Protein AF-A0A382IT35-F1 (afdb_monomer_lite)

pLDDT: mean 92.17, std 10.36, range [36.47, 98.88]

Structure (mmCIF, N/CA/C/O backbone):
data_AF-A0A382IT35-F1
#
_entry.id   AF-A0A382IT35-F1
#
loop_
_atom_site.group_PDB
_atom_site.id
_atom_site.type_symbol
_atom_site.label_atom_id
_atom_site.label_alt_id
_atom_site.label_comp_id
_atom_site.label_asym_id
_atom_site.label_entity_id
_atom_site.label_seq_id
_atom_site.pdbx_PDB_ins_code
_atom_site.Cartn_x
_atom_site.Cartn_y
_atom_site.Cartn_z
_atom_site.occupancy
_atom_site.B_iso_or_equiv
_atom_site.auth_seq_id
_atom_site.auth_comp_id
_atom_site.auth_asym_id
_atom_site.auth_atom_id
_atom_site.pdbx_PDB_model_num
ATOM 1 N N . MET A 1 1 ? -25.901 -26.994 7.641 1.00 36.47 1 MET A N 1
ATOM 2 C CA . MET A 1 1 ? -24.469 -26.693 7.445 1.00 36.47 1 MET A CA 1
ATOM 3 C C . MET A 1 1 ? -24.210 -26.772 5.952 1.00 36.47 1 MET A C 1
ATOM 5 O O . MET A 1 1 ? -24.020 -27.867 5.440 1.00 36.47 1 MET A O 1
ATOM 9 N N . SER A 1 2 ? -24.353 -25.660 5.227 1.00 40.66 2 SER A N 1
ATOM 10 C CA . SER A 1 2 ? -23.926 -25.608 3.829 1.00 40.66 2 SER A CA 1
ATOM 11 C C . SER A 1 2 ? -22.406 -25.734 3.823 1.00 40.66 2 SER A C 1
ATOM 13 O O . SER A 1 2 ? -21.697 -24.933 4.425 1.00 40.66 2 SER A O 1
ATOM 15 N N . SER A 1 3 ? -21.906 -26.803 3.215 1.00 45.00 3 SER A N 1
ATOM 16 C CA . SER A 1 3 ? -20.484 -27.021 2.987 1.00 45.00 3 SER A CA 1
ATOM 17 C C . SER A 1 3 ? -20.000 -26.010 1.948 1.00 45.00 3 SER A C 1
ATOM 19 O O . SER A 1 3 ? -19.972 -26.304 0.751 1.00 45.00 3 SER A O 1
ATOM 21 N N . LEU A 1 4 ? -19.688 -24.791 2.380 1.00 56.31 4 LEU A N 1
ATOM 22 C CA . LEU A 1 4 ? -19.014 -23.807 1.541 1.00 56.31 4 LEU A CA 1
ATOM 23 C C . LEU A 1 4 ? -17.586 -24.300 1.308 1.00 56.31 4 LEU A C 1
ATOM 25 O O . LEU A 1 4 ? -16.680 -24.059 2.095 1.00 56.31 4 LEU A O 1
ATOM 29 N N . THR A 1 5 ? -17.395 -25.064 0.238 1.00 57.69 5 THR A N 1
ATOM 30 C CA . THR A 1 5 ? -16.063 -25.410 -0.251 1.00 57.69 5 THR A CA 1
ATOM 31 C C . THR A 1 5 ? -15.434 -24.164 -0.872 1.00 57.69 5 THR A C 1
ATOM 33 O O . THR A 1 5 ? -16.081 -23.554 -1.737 1.00 57.69 5 THR A O 1
ATOM 36 N N . PRO A 1 6 ? -14.195 -23.798 -0.498 1.00 64.81 6 PRO A N 1
ATOM 37 C CA . PRO A 1 6 ? -13.483 -22.704 -1.139 1.00 64.81 6 PRO A CA 1
ATOM 38 C C . PRO A 1 6 ? -13.437 -22.927 -2.643 1.00 64.81 6 PRO A C 1
ATOM 40 O O . PRO A 1 6 ? -13.077 -24.007 -3.117 1.00 64.81 6 PRO A O 1
ATOM 43 N N . ARG A 1 7 ? -13.851 -21.917 -3.404 1.00 72.75 7 ARG A N 1
ATOM 44 C CA . ARG A 1 7 ? -13.836 -21.998 -4.861 1.00 72.75 7 ARG A CA 1
ATOM 45 C C . ARG A 1 7 ? -12.476 -21.529 -5.379 1.00 72.75 7 ARG A C 1
ATOM 47 O O . ARG A 1 7 ? -11.938 -20.555 -4.858 1.00 72.75 7 ARG A O 1
ATOM 54 N N . PRO A 1 8 ? -11.939 -22.140 -6.447 1.00 79.56 8 PRO A N 1
ATOM 55 C CA . PRO A 1 8 ? -10.651 -21.736 -7.014 1.00 79.56 8 PRO A CA 1
ATOM 56 C C . PRO A 1 8 ? -10.619 -20.267 -7.475 1.00 79.56 8 PRO A C 1
ATOM 58 O O . PRO A 1 8 ? -9.541 -19.699 -7.604 1.00 79.56 8 PRO A O 1
ATOM 61 N N . TYR A 1 9 ? -11.778 -19.625 -7.664 1.00 83.94 9 TYR A N 1
ATOM 62 C CA . TYR A 1 9 ? -11.883 -18.214 -8.040 1.00 83.94 9 TYR A CA 1
ATOM 63 C C . TYR A 1 9 ? -11.276 -17.239 -7.014 1.00 83.94 9 TYR A C 1
ATOM 65 O O . TYR A 1 9 ? -10.877 -16.155 -7.414 1.00 83.94 9 TYR A O 1
ATOM 73 N N . TYR A 1 10 ? -11.116 -17.609 -5.736 1.00 85.88 10 TYR A N 1
ATOM 74 C CA . TYR A 1 10 ? -10.414 -16.762 -4.750 1.00 85.88 10 TYR A CA 1
ATOM 75 C C . TYR A 1 10 ? -8.920 -16.581 -5.053 1.00 85.88 10 TYR A C 1
ATOM 77 O O . TYR A 1 10 ? -8.304 -15.614 -4.622 1.00 85.88 10 TYR A O 1
ATOM 85 N N . LEU A 1 11 ? -8.325 -17.475 -5.849 1.00 90.31 11 LEU A N 1
ATOM 86 C CA . LEU A 1 11 ? -6.945 -17.308 -6.311 1.00 90.31 11 LEU A CA 1
ATOM 87 C C . LEU A 1 11 ? -6.807 -16.178 -7.344 1.00 90.31 11 LEU A C 1
ATOM 89 O O . LEU A 1 11 ? -5.686 -15.768 -7.639 1.00 90.31 11 LEU A O 1
ATOM 93 N N . LEU A 1 12 ? -7.918 -15.642 -7.872 1.00 90.25 12 LEU A N 1
ATOM 94 C CA . LEU A 1 12 ? -7.895 -14.482 -8.767 1.00 90.25 12 LEU A CA 1
ATOM 95 C C . LEU A 1 12 ? -7.340 -13.226 -8.080 1.00 90.25 12 LEU A C 1
ATOM 97 O O . LEU A 1 12 ? -6.782 -12.382 -8.776 1.00 90.25 12 LEU A O 1
ATOM 101 N N . GLY A 1 13 ? -7.395 -13.127 -6.744 1.00 90.19 13 GLY A N 1
ATOM 102 C CA . GLY A 1 13 ? -6.720 -12.058 -5.993 1.00 90.19 13 GLY A CA 1
ATOM 103 C C . GLY A 1 13 ? -5.215 -11.974 -6.270 1.00 90.19 13 GLY A C 1
ATOM 104 O O . GLY A 1 13 ? -4.641 -10.887 -6.305 1.00 90.19 13 GLY A O 1
ATOM 105 N N . LEU A 1 14 ? -4.577 -13.098 -6.609 1.00 95.12 14 LEU A N 1
ATOM 106 C CA . LEU A 1 14 ? -3.147 -13.150 -6.924 1.00 95.12 14 LEU A CA 1
ATOM 107 C C . LEU A 1 14 ? -2.817 -12.647 -8.341 1.00 95.12 14 LEU A C 1
ATOM 109 O O . LEU A 1 14 ? -1.643 -12.473 -8.667 1.00 95.12 14 LEU A O 1
ATOM 113 N N . ALA A 1 15 ? -3.814 -12.401 -9.199 1.00 95.62 15 ALA A N 1
ATOM 114 C CA . ALA A 1 15 ? -3.585 -12.026 -10.595 1.00 95.62 15 ALA A CA 1
ATOM 115 C C . ALA A 1 15 ? -2.883 -10.667 -10.736 1.00 95.62 15 ALA A C 1
ATOM 117 O O . ALA A 1 15 ? -1.980 -10.528 -11.558 1.00 95.62 15 ALA A O 1
ATOM 118 N N . ILE A 1 16 ? -3.258 -9.679 -9.919 1.00 95.94 16 ILE A N 1
ATOM 119 C CA . ILE A 1 16 ? -2.673 -8.330 -9.949 1.00 95.94 16 ILE A CA 1
ATOM 120 C C . ILE A 1 16 ? -1.173 -8.340 -9.600 1.00 95.94 16 ILE A C 1
ATOM 122 O O . ILE A 1 16 ? -0.387 -7.886 -10.437 1.00 95.94 16 ILE A O 1
ATOM 126 N N . PRO A 1 17 ? -0.724 -8.887 -8.451 1.00 97.38 17 PRO A N 1
ATOM 127 C CA . PRO A 1 17 ? 0.703 -8.899 -8.130 1.00 97.38 17 PRO A CA 1
ATOM 128 C C . PRO A 1 17 ? 1.515 -9.770 -9.099 1.00 97.38 17 PRO A C 1
ATOM 130 O O . PRO A 1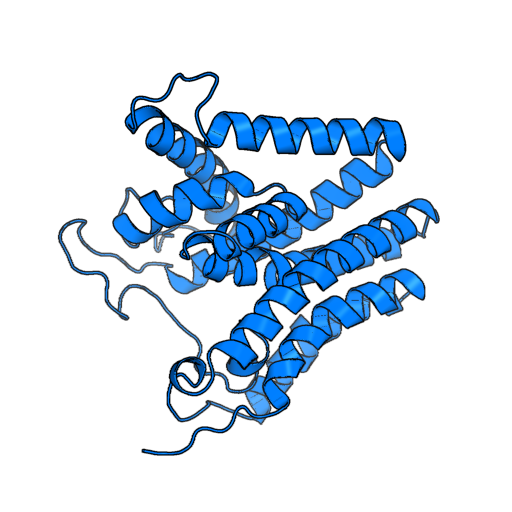 17 ? 2.625 -9.390 -9.470 1.00 97.38 17 PRO A O 1
ATOM 133 N N . LEU A 1 18 ? 0.963 -10.889 -9.590 1.00 98.31 18 LEU A N 1
ATOM 134 C CA . LEU A 1 18 ? 1.614 -11.691 -10.635 1.00 98.31 18 LEU A CA 1
ATOM 135 C C . LEU A 1 18 ? 1.779 -10.904 -11.942 1.00 98.31 18 LEU A C 1
ATOM 137 O O . LEU A 1 18 ? 2.840 -10.961 -12.562 1.00 98.31 18 LEU A O 1
ATOM 141 N N . SER A 1 19 ? 0.763 -10.136 -12.341 1.00 98.06 19 SER A N 1
ATOM 142 C CA . SER A 1 19 ? 0.819 -9.287 -13.532 1.00 98.06 19 SER A CA 1
ATOM 143 C C . SER A 1 19 ? 1.871 -8.188 -13.405 1.00 98.06 19 SER A C 1
ATOM 145 O O . SER A 1 19 ? 2.546 -7.905 -14.390 1.00 98.06 19 SER A O 1
ATOM 147 N N . VAL A 1 20 ? 2.060 -7.598 -12.217 1.00 98.50 20 VAL A N 1
ATOM 148 C CA . VAL A 1 20 ? 3.148 -6.633 -11.971 1.00 98.50 20 VAL A CA 1
ATOM 149 C C . VAL A 1 20 ? 4.510 -7.296 -12.131 1.00 98.50 20 VAL A C 1
ATOM 151 O O . VAL A 1 20 ? 5.357 -6.771 -12.847 1.00 98.50 20 VAL A O 1
ATOM 154 N N . ILE A 1 21 ? 4.719 -8.461 -11.512 1.00 98.75 21 ILE A N 1
ATOM 155 C CA . ILE A 1 21 ? 5.999 -9.183 -11.577 1.00 98.75 21 ILE A CA 1
ATOM 156 C C . ILE A 1 21 ? 6.351 -9.529 -13.029 1.00 98.75 21 ILE A C 1
ATOM 158 O O . ILE A 1 21 ? 7.464 -9.260 -13.481 1.00 98.75 21 ILE A O 1
ATOM 162 N N . ILE A 1 22 ? 5.394 -10.093 -13.771 1.00 98.69 22 ILE A N 1
ATOM 163 C CA . ILE A 1 22 ? 5.572 -10.447 -15.185 1.00 98.69 22 ILE A CA 1
ATOM 164 C C . ILE A 1 22 ? 5.787 -9.184 -16.025 1.00 98.69 22 ILE A C 1
ATOM 166 O O . ILE A 1 22 ? 6.698 -9.146 -16.847 1.00 98.69 22 ILE A O 1
ATOM 170 N N . GLY A 1 23 ? 4.986 -8.141 -15.802 1.00 98.50 23 GLY A N 1
ATOM 171 C CA . GLY A 1 23 ? 5.080 -6.876 -16.524 1.00 98.50 23 GLY A CA 1
ATOM 172 C C . GLY A 1 23 ? 6.439 -6.205 -16.356 1.00 98.50 23 GLY A C 1
ATOM 173 O O . GLY A 1 23 ? 7.059 -5.843 -17.350 1.00 98.50 23 GLY A O 1
ATOM 174 N N . ASN A 1 24 ? 6.940 -6.110 -15.123 1.00 98.62 24 ASN A N 1
ATOM 175 C CA . ASN A 1 24 ? 8.256 -5.542 -14.814 1.00 98.62 24 ASN A CA 1
ATOM 176 C C . ASN A 1 24 ? 9.410 -6.366 -15.401 1.00 98.62 24 ASN A C 1
ATOM 178 O O . ASN A 1 24 ? 10.448 -5.803 -15.736 1.00 98.62 24 ASN A O 1
ATOM 182 N N . TYR A 1 25 ? 9.245 -7.686 -15.535 1.00 98.25 25 TYR A N 1
ATOM 183 C CA . TYR A 1 25 ? 10.241 -8.541 -16.185 1.00 98.25 25 TYR A CA 1
ATOM 184 C C . TYR A 1 25 ? 10.251 -8.382 -17.712 1.00 98.25 25 TYR A C 1
ATOM 186 O O . TYR A 1 25 ? 11.319 -8.378 -18.318 1.00 98.25 25 TYR A O 1
ATOM 194 N N . LEU A 1 26 ? 9.075 -8.264 -18.336 1.00 98.12 26 LEU A N 1
ATOM 195 C CA . LEU A 1 26 ? 8.946 -8.112 -19.788 1.00 98.12 26 LEU A CA 1
ATOM 196 C C . LEU A 1 26 ? 9.264 -6.690 -20.273 1.00 98.12 26 LEU A C 1
ATOM 198 O O . LEU A 1 26 ? 9.757 -6.537 -21.386 1.00 98.12 26 LEU A O 1
ATOM 202 N N . GLY A 1 27 ? 8.994 -5.669 -19.456 1.00 97.12 27 GLY A N 1
ATOM 203 C CA . GLY A 1 27 ? 9.205 -4.264 -19.799 1.00 97.12 27 GLY A CA 1
ATOM 204 C C . GLY A 1 27 ? 8.146 -3.687 -20.745 1.00 97.12 27 GLY A C 1
ATOM 205 O O . GLY A 1 27 ? 7.039 -4.215 -20.873 1.00 97.12 27 GLY A O 1
ATOM 206 N N . ASP A 1 28 ? 8.477 -2.564 -21.384 1.00 95.94 28 ASP A N 1
ATOM 207 C CA . ASP A 1 28 ? 7.620 -1.841 -22.332 1.00 95.94 28 ASP A CA 1
ATOM 208 C C . ASP A 1 28 ? 6.174 -1.653 -21.829 1.00 95.94 28 ASP A C 1
ATOM 210 O O . ASP A 1 28 ? 5.926 -1.323 -20.669 1.00 95.94 28 ASP A O 1
ATOM 214 N N . PHE A 1 29 ? 5.180 -1.869 -22.692 1.00 96.00 29 PHE A N 1
ATOM 215 C CA . PHE A 1 29 ? 3.766 -1.729 -22.353 1.00 96.00 29 PHE A CA 1
ATOM 216 C C . PHE A 1 29 ? 3.272 -2.783 -21.350 1.00 96.00 29 PHE A C 1
ATOM 218 O O . PHE A 1 29 ? 2.224 -2.585 -20.726 1.00 96.00 29 PHE A O 1
ATOM 225 N N . TYR A 1 30 ? 4.003 -3.889 -21.157 1.00 98.00 30 TYR A N 1
ATOM 226 C CA . TYR A 1 30 ? 3.586 -4.959 -20.251 1.00 98.00 30 TYR A CA 1
ATOM 227 C C . TYR A 1 30 ? 3.589 -4.513 -18.788 1.00 98.00 30 TYR A C 1
ATOM 229 O O . TYR A 1 30 ? 2.798 -5.033 -17.999 1.00 98.00 30 TYR A O 1
ATOM 237 N N . VAL A 1 31 ? 4.380 -3.497 -18.426 1.00 98.06 31 VAL A N 1
ATOM 238 C CA . VAL A 1 31 ? 4.390 -2.937 -17.063 1.00 98.06 31 VAL A CA 1
ATOM 239 C C . VAL A 1 31 ? 3.033 -2.354 -16.652 1.00 98.06 31 VAL A C 1
ATOM 241 O O . VAL A 1 31 ? 2.725 -2.299 -15.466 1.00 98.06 31 VAL A O 1
ATOM 244 N N . GLY A 1 32 ? 2.180 -1.974 -17.611 1.00 97.00 32 GLY A N 1
ATOM 245 C CA . GLY A 1 32 ? 0.834 -1.446 -17.361 1.00 97.00 32 GLY A CA 1
ATOM 246 C C . GLY A 1 32 ? -0.272 -2.497 -17.243 1.00 97.00 32 GLY A C 1
ATOM 247 O O . GLY A 1 32 ? -1.425 -2.138 -17.003 1.00 97.00 32 GLY A O 1
ATOM 248 N N . THR A 1 33 ? 0.041 -3.783 -17.422 1.00 96.44 33 THR A N 1
ATOM 249 C CA . THR A 1 33 ? -0.967 -4.858 -17.472 1.00 96.44 33 THR A CA 1
ATOM 250 C C . THR A 1 33 ? -1.762 -4.991 -16.179 1.00 96.44 33 THR A C 1
ATOM 252 O O . THR A 1 33 ? -2.979 -5.138 -16.245 1.00 96.44 33 THR A O 1
ATOM 255 N N . ALA A 1 34 ? -1.127 -4.857 -15.011 1.00 94.69 34 ALA A N 1
ATOM 256 C CA . ALA A 1 34 ? -1.831 -4.957 -13.734 1.00 94.69 34 ALA A CA 1
ATOM 257 C C . ALA A 1 34 ? -2.815 -3.794 -13.528 1.00 94.69 34 ALA A C 1
ATOM 259 O O . ALA A 1 34 ? -3.959 -4.026 -13.141 1.00 94.69 34 ALA A O 1
ATOM 260 N N . THR A 1 35 ? -2.418 -2.562 -13.870 1.00 94.00 35 THR A N 1
ATOM 261 C CA . THR A 1 35 ? -3.323 -1.399 -13.887 1.00 94.00 35 THR A CA 1
ATOM 262 C C . THR A 1 35 ? -4.500 -1.622 -14.828 1.00 94.00 35 THR A C 1
ATOM 264 O O . THR A 1 35 ? -5.642 -1.367 -14.456 1.00 94.00 35 THR A O 1
ATOM 267 N N . PHE A 1 36 ? -4.249 -2.117 -16.043 1.00 95.25 36 PHE A N 1
ATOM 268 C CA . PHE A 1 36 ? -5.311 -2.399 -17.009 1.00 95.25 36 PHE A CA 1
ATOM 269 C C . PHE A 1 36 ? -6.271 -3.481 -16.496 1.00 95.25 36 PHE A C 1
ATOM 271 O O . PHE A 1 36 ? -7.489 -3.315 -16.557 1.00 95.25 36 PHE A O 1
ATOM 278 N N . LEU A 1 37 ? -5.737 -4.563 -15.928 1.00 93.81 37 LEU A N 1
ATOM 279 C CA . LEU A 1 37 ? -6.543 -5.617 -15.322 1.00 93.81 37 LEU A CA 1
ATOM 280 C C . LEU A 1 37 ? -7.404 -5.069 -14.181 1.00 93.81 37 LEU A C 1
ATOM 282 O O . LEU A 1 37 ? -8.612 -5.281 -14.176 1.00 93.81 37 LEU A O 1
ATOM 286 N N . GLY A 1 38 ? -6.813 -4.327 -13.248 1.00 92.00 38 GLY A N 1
ATOM 287 C CA . GLY A 1 38 ? -7.510 -3.852 -12.056 1.00 92.00 38 GLY A CA 1
ATOM 288 C C . GLY A 1 38 ? -8.483 -2.698 -12.288 1.00 92.00 38 GLY A C 1
ATOM 289 O O . GLY A 1 38 ? -9.522 -2.662 -11.640 1.00 92.00 38 GLY A O 1
ATOM 290 N N . LEU A 1 39 ? -8.177 -1.764 -13.195 1.00 92.38 39 LEU A N 1
ATOM 291 C CA . LEU A 1 39 ? -8.997 -0.564 -13.424 1.00 92.38 39 LEU A CA 1
ATOM 292 C C . LEU A 1 39 ? -9.939 -0.669 -14.626 1.00 92.38 39 LEU A C 1
ATOM 294 O O . LEU A 1 39 ? -10.871 0.124 -14.727 1.00 92.38 39 LEU A O 1
ATOM 298 N N . VAL A 1 40 ? -9.714 -1.620 -15.537 1.00 94.25 40 VAL A N 1
ATOM 299 C CA . VAL A 1 40 ? -10.567 -1.809 -16.722 1.00 94.25 40 VAL A CA 1
ATOM 300 C C . VAL A 1 40 ? -11.237 -3.172 -16.686 1.00 94.25 40 VAL A C 1
ATOM 302 O O . VAL A 1 40 ? -12.463 -3.250 -16.696 1.00 94.25 40 VAL A O 1
ATOM 305 N N . VAL A 1 41 ? -10.462 -4.255 -16.615 1.00 94.31 41 VAL A N 1
ATOM 306 C CA . VAL A 1 41 ? -11.025 -5.607 -16.745 1.00 94.31 41 VAL A CA 1
ATOM 307 C C . VAL A 1 41 ? -11.884 -5.977 -15.535 1.00 94.31 41 VAL A C 1
ATOM 309 O O . VAL A 1 41 ? -13.029 -6.382 -15.723 1.00 94.31 41 VAL A O 1
ATOM 312 N N . CYS A 1 42 ? -11.385 -5.803 -14.309 1.00 91.94 42 CYS A N 1
ATOM 313 C CA . CYS A 1 42 ? -12.127 -6.159 -13.097 1.00 91.94 42 CYS A CA 1
ATOM 314 C C . CYS A 1 42 ? -13.450 -5.381 -12.962 1.00 91.94 42 CYS A C 1
ATOM 316 O O . CYS A 1 42 ? -14.478 -6.041 -12.812 1.00 91.94 42 CYS A O 1
ATOM 318 N N . PRO A 1 43 ? -13.498 -4.038 -13.105 1.00 91.62 43 PRO A N 1
ATOM 319 C CA . PRO A 1 43 ? -14.757 -3.300 -13.017 1.00 91.62 43 PRO A CA 1
ATOM 320 C C . PRO A 1 43 ? -15.755 -3.681 -14.114 1.00 91.62 43 PRO A C 1
ATOM 322 O O . PRO A 1 43 ? -16.947 -3.795 -13.843 1.00 91.62 43 PRO A O 1
ATOM 325 N N . LEU A 1 44 ? -15.293 -3.930 -15.348 1.00 94.12 44 LEU A N 1
ATOM 326 C CA . LEU A 1 44 ? -16.173 -4.400 -16.423 1.00 94.12 44 LEU A CA 1
ATOM 327 C C . LEU A 1 44 ? -16.748 -5.784 -16.116 1.00 94.12 44 LEU A C 1
ATOM 329 O O . LEU A 1 44 ? -17.933 -6.019 -16.341 1.00 94.12 44 LEU A O 1
ATOM 333 N N . LEU A 1 45 ? -15.935 -6.698 -15.586 1.00 91.44 45 LEU A N 1
ATOM 334 C CA . LEU A 1 45 ? -16.411 -8.016 -15.175 1.00 91.44 45 LEU A CA 1
ATOM 335 C C . LEU A 1 45 ? -17.374 -7.932 -13.988 1.00 91.44 45 LEU A C 1
ATOM 337 O O . LEU A 1 45 ? -18.363 -8.656 -13.991 1.00 91.44 45 LEU A O 1
ATOM 341 N N . ASP A 1 46 ? -17.148 -7.040 -13.023 1.00 91.00 46 ASP A N 1
ATOM 342 C CA . ASP A 1 46 ? -18.096 -6.795 -11.930 1.00 91.00 46 ASP A CA 1
ATOM 343 C C . ASP A 1 46 ? -19.453 -6.307 -12.459 1.00 91.00 46 ASP A C 1
ATOM 345 O O . ASP A 1 46 ? -20.491 -6.841 -12.068 1.00 91.00 46 ASP A O 1
ATOM 349 N N . LEU A 1 47 ? -19.463 -5.375 -13.420 1.00 91.00 47 LEU A N 1
ATOM 350 C CA . LEU A 1 47 ? -20.700 -4.910 -14.064 1.00 91.00 47 LEU A CA 1
ATOM 351 C C . LEU A 1 47 ? -21.436 -6.032 -14.812 1.00 91.00 47 LEU A C 1
ATOM 353 O O . LEU A 1 47 ? -22.664 -6.063 -14.820 1.00 91.00 47 LEU A O 1
ATOM 357 N N . LEU A 1 48 ? -20.699 -6.950 -15.445 1.00 93.25 48 LEU A N 1
ATOM 358 C CA . LEU A 1 48 ? -21.273 -8.067 -16.200 1.00 93.25 48 LEU A CA 1
ATOM 359 C C . LEU A 1 48 ? -21.764 -9.210 -15.302 1.00 93.25 48 LEU A C 1
ATOM 361 O O . LEU A 1 48 ? -22.753 -9.866 -15.629 1.00 93.25 48 LEU A O 1
ATOM 365 N N . LEU A 1 49 ? -21.064 -9.484 -14.200 1.00 89.00 49 LEU A N 1
ATOM 366 C CA . LEU A 1 49 ? -21.372 -10.586 -13.285 1.00 89.00 49 LEU A CA 1
ATOM 367 C C . LEU A 1 49 ? -22.413 -10.204 -12.226 1.00 89.00 49 LEU A C 1
ATOM 369 O O . LEU A 1 49 ? -23.074 -11.103 -11.695 1.00 89.00 49 LEU A O 1
ATOM 373 N N . GLY A 1 50 ? -22.571 -8.909 -11.947 1.00 89.62 50 GLY A N 1
ATOM 374 C CA . GLY A 1 50 ? -23.509 -8.373 -10.968 1.00 89.62 50 GLY A CA 1
ATOM 375 C C . GLY A 1 50 ? -23.090 -8.631 -9.519 1.00 89.62 50 GLY A C 1
ATOM 376 O O . GLY A 1 50 ? -21.930 -8.919 -9.211 1.00 89.62 50 GLY A O 1
ATOM 377 N N . GLU A 1 51 ? -24.057 -8.528 -8.613 1.00 87.12 51 GLU A N 1
ATOM 378 C CA . GLU A 1 51 ? -23.838 -8.694 -7.174 1.00 87.12 51 GLU A CA 1
ATOM 379 C C . GLU A 1 51 ? -23.697 -10.174 -6.778 1.00 87.12 51 GLU A C 1
ATOM 381 O O . GLU A 1 51 ? -24.249 -11.089 -7.404 1.00 87.12 51 GLU A O 1
ATOM 386 N N . GLY A 1 52 ? -22.886 -10.439 -5.757 1.00 78.44 52 GLY A N 1
ATOM 387 C CA . GLY A 1 52 ? -22.740 -11.767 -5.167 1.00 78.44 52 GLY A CA 1
ATOM 388 C C . GLY A 1 52 ? -23.774 -12.009 -4.071 1.00 78.44 52 GLY A C 1
ATOM 389 O O . GLY A 1 52 ? -23.897 -11.199 -3.162 1.00 78.44 52 GLY A O 1
ATOM 390 N N . GLU A 1 53 ? -24.461 -13.151 -4.111 1.00 70.06 53 GLU A N 1
ATOM 391 C CA . GLU A 1 53 ? -25.323 -13.605 -3.015 1.00 70.06 53 GLU A CA 1
ATOM 392 C C . GLU A 1 53 ? -24.516 -14.528 -2.068 1.00 70.06 53 GLU A C 1
ATOM 394 O O . GLU A 1 53 ? -23.799 -15.419 -2.528 1.00 70.06 53 GLU A O 1
ATOM 399 N N . ASP A 1 54 ? -24.653 -14.309 -0.754 1.00 61.75 54 ASP A N 1
ATOM 400 C CA . ASP A 1 54 ? -24.263 -15.182 0.374 1.00 61.75 54 ASP A CA 1
ATOM 401 C C . ASP A 1 54 ? -22.841 -15.158 1.009 1.00 61.75 54 ASP A C 1
ATOM 403 O O . ASP A 1 54 ? -21.887 -14.521 0.551 1.00 61.75 54 ASP A O 1
ATOM 407 N N . SER A 1 55 ? -22.827 -15.803 2.192 1.00 58.12 55 SER A N 1
ATOM 408 C CA . SER A 1 55 ? -22.042 -15.704 3.444 1.00 58.12 55 SER A CA 1
ATOM 409 C C . SER A 1 55 ? -20.511 -15.750 3.390 1.00 58.12 55 SER A C 1
ATOM 411 O O . SER A 1 55 ? -19.940 -16.390 2.511 1.00 58.12 55 SER A O 1
ATOM 413 N N . ASN A 1 56 ? -19.871 -15.157 4.415 1.00 58.12 56 ASN A N 1
ATOM 414 C CA . ASN A 1 56 ? -18.416 -15.125 4.603 1.00 58.12 56 ASN A CA 1
ATOM 415 C C . ASN A 1 56 ? -17.816 -16.555 4.593 1.00 58.12 56 ASN A C 1
ATOM 417 O O . ASN A 1 56 ? -18.051 -17.318 5.532 1.00 58.12 56 ASN A O 1
ATOM 421 N N . PRO A 1 57 ? -17.080 -16.964 3.543 1.00 61.44 57 PRO A N 1
ATOM 422 C CA . PRO A 1 57 ? -16.573 -18.327 3.412 1.00 61.44 57 PRO A CA 1
ATOM 423 C C . PRO A 1 57 ? -15.323 -18.585 4.259 1.00 61.44 57 PRO A C 1
ATOM 425 O O . PRO A 1 57 ? -14.903 -19.739 4.363 1.00 61.44 57 PRO A O 1
ATOM 428 N N . GLU A 1 58 ? -14.746 -17.554 4.882 1.00 60.09 58 GLU A N 1
ATOM 429 C CA . GLU A 1 58 ? -13.606 -17.683 5.797 1.00 60.09 58 GLU A CA 1
ATOM 430 C C . GLU A 1 58 ? -13.891 -18.660 6.939 1.00 60.09 58 GLU A C 1
ATOM 432 O O . GLU A 1 58 ? -13.073 -19.541 7.209 1.00 60.09 58 GLU A O 1
ATOM 437 N N . ASP A 1 59 ? -15.092 -18.589 7.523 1.00 63.84 59 ASP A N 1
ATOM 438 C CA . ASP A 1 59 ? -15.538 -19.488 8.595 1.00 63.84 59 ASP A CA 1
ATOM 439 C C . ASP A 1 59 ? -15.547 -20.963 8.157 1.00 63.84 59 ASP A C 1
ATOM 441 O O . ASP A 1 59 ? -15.465 -21.872 8.986 1.00 63.84 59 ASP A O 1
ATOM 445 N N . ALA A 1 60 ? -15.630 -21.220 6.848 1.00 65.69 60 ALA A N 1
ATOM 446 C CA . ALA A 1 60 ? -15.665 -22.563 6.289 1.00 65.69 60 ALA A CA 1
ATOM 447 C C . ALA A 1 60 ? -14.271 -23.141 5.990 1.00 65.69 60 ALA A C 1
ATOM 449 O O . ALA A 1 60 ? -14.121 -24.366 5.967 1.00 65.69 60 ALA A O 1
ATOM 450 N N . SER A 1 61 ? -13.241 -22.313 5.759 1.00 75.62 61 SER A N 1
ATOM 451 C CA . SER A 1 61 ? -11.876 -22.804 5.499 1.00 75.62 61 SER A CA 1
ATOM 452 C C . SER A 1 61 ? -10.766 -21.789 5.825 1.00 75.62 61 SER A C 1
ATOM 454 O O . SER A 1 61 ? -10.090 -21.295 4.918 1.00 75.62 61 SER A O 1
ATOM 456 N N . PRO A 1 62 ? -10.492 -21.525 7.115 1.00 81.69 62 PRO A N 1
ATOM 457 C CA . PRO A 1 62 ? -9.508 -20.520 7.524 1.00 81.69 62 PRO A CA 1
ATOM 458 C C . PRO A 1 62 ? -8.113 -20.749 6.925 1.00 81.69 62 PRO A C 1
ATOM 460 O O . PRO A 1 62 ? -7.477 -19.819 6.451 1.00 81.69 62 PRO A O 1
ATOM 463 N N . VAL A 1 63 ? -7.664 -22.009 6.853 1.00 87.38 63 VAL A N 1
ATOM 464 C CA . VAL A 1 63 ? -6.334 -22.364 6.322 1.00 87.38 63 VAL A CA 1
ATOM 465 C C . VAL A 1 63 ? -6.167 -21.960 4.853 1.00 87.38 63 VAL A C 1
ATOM 467 O O . VAL A 1 63 ? -5.084 -21.542 4.452 1.00 87.38 63 VAL A O 1
ATOM 470 N N . PHE A 1 64 ? -7.221 -22.088 4.043 1.00 88.62 64 PHE A N 1
ATOM 471 C CA . PHE A 1 64 ? -7.168 -21.735 2.626 1.00 88.62 64 PHE A CA 1
ATOM 472 C C . PHE A 1 64 ? -7.050 -20.219 2.433 1.00 88.62 64 PHE A C 1
ATOM 474 O O . PHE A 1 64 ? -6.199 -19.765 1.670 1.00 88.62 64 PHE A O 1
ATOM 481 N N . PHE A 1 65 ? -7.863 -19.441 3.150 1.00 88.81 65 PHE A N 1
ATOM 482 C CA . PHE A 1 65 ? -7.825 -17.980 3.068 1.00 88.81 65 PHE A CA 1
ATOM 483 C C . PHE A 1 65 ? -6.540 -17.412 3.679 1.00 88.81 65 PHE A C 1
ATOM 485 O O . PHE A 1 65 ? -5.901 -16.563 3.062 1.00 88.81 65 PHE A O 1
ATOM 492 N N . ASP A 1 66 ? -6.062 -17.971 4.793 1.00 91.44 66 ASP A N 1
ATOM 493 C CA . ASP A 1 66 ? -4.765 -17.615 5.379 1.00 91.44 66 ASP A CA 1
ATOM 494 C C . ASP A 1 66 ? -3.608 -17.864 4.406 1.00 91.44 66 ASP A C 1
ATOM 496 O O . ASP A 1 66 ? -2.705 -17.034 4.286 1.00 91.44 66 ASP A O 1
ATOM 500 N N . ALA A 1 67 ? -3.638 -18.976 3.663 1.00 93.00 67 ALA A N 1
ATOM 501 C CA . ALA A 1 67 ? -2.634 -19.244 2.638 1.00 93.00 67 ALA A CA 1
ATOM 502 C C . ALA A 1 67 ? -2.624 -18.156 1.552 1.00 93.00 67 ALA A C 1
ATOM 504 O O . ALA A 1 67 ? -1.546 -17.764 1.107 1.00 93.00 67 ALA A O 1
ATOM 505 N N . ILE A 1 68 ? -3.788 -17.626 1.159 1.00 93.62 68 ILE A N 1
ATOM 506 C CA . ILE A 1 68 ? -3.884 -16.514 0.200 1.00 93.62 68 ILE A CA 1
ATOM 507 C C . ILE A 1 68 ? -3.256 -15.240 0.771 1.00 93.62 68 ILE A C 1
ATOM 509 O O . ILE A 1 68 ? -2.429 -14.627 0.092 1.00 93.62 68 ILE A O 1
ATOM 513 N N . LEU A 1 69 ? -3.545 -14.892 2.030 1.00 94.75 69 LEU A N 1
ATOM 514 C CA . LEU A 1 69 ? -2.913 -13.750 2.707 1.00 94.75 69 LEU A CA 1
ATOM 515 C C . LEU A 1 69 ? -1.385 -13.865 2.689 1.00 94.75 69 LEU A C 1
ATOM 517 O O . LEU A 1 69 ? -0.682 -12.922 2.326 1.00 94.75 69 LEU A O 1
ATOM 521 N N . TYR A 1 70 ? -0.852 -15.035 3.042 1.00 96.75 70 TYR A N 1
ATOM 522 C CA . TYR A 1 70 ? 0.594 -15.252 3.069 1.00 96.75 70 TYR A CA 1
ATOM 523 C C . TYR A 1 70 ? 1.220 -15.297 1.672 1.00 96.75 70 TYR A C 1
ATOM 525 O O . TYR A 1 70 ? 2.348 -14.831 1.503 1.00 96.75 70 TYR A O 1
ATOM 533 N N . MET A 1 71 ? 0.495 -15.774 0.655 1.00 97.31 71 MET A N 1
ATOM 534 C CA . MET A 1 71 ? 0.935 -15.664 -0.737 1.00 97.31 71 MET A CA 1
ATOM 535 C C . MET A 1 71 ? 1.064 -14.200 -1.164 1.00 97.31 71 MET A C 1
ATOM 537 O O . MET A 1 71 ? 2.067 -13.856 -1.786 1.00 97.31 71 MET A O 1
ATOM 541 N N . HIS A 1 72 ? 0.135 -13.319 -0.780 1.00 97.94 72 HIS A N 1
ATOM 542 C CA . HIS A 1 72 ? 0.272 -11.881 -1.034 1.00 97.94 72 HIS A CA 1
ATOM 543 C C . HIS A 1 72 ? 1.498 -11.278 -0.346 1.00 97.94 72 HIS A C 1
ATOM 545 O O . HIS A 1 72 ? 2.205 -10.495 -0.975 1.00 97.94 72 HIS A O 1
ATOM 551 N N . VAL A 1 73 ? 1.814 -11.688 0.890 1.00 98.31 73 VAL A N 1
ATOM 552 C CA . VAL A 1 73 ? 3.047 -11.258 1.577 1.00 98.31 73 VAL A CA 1
ATOM 553 C C . VAL A 1 73 ? 4.270 -11.591 0.730 1.00 98.31 73 VAL A C 1
ATOM 555 O O . VAL A 1 73 ? 5.070 -10.708 0.431 1.00 98.31 73 VAL A O 1
ATOM 558 N N . THR A 1 74 ? 4.409 -12.843 0.292 1.00 98.38 74 THR A N 1
ATOM 559 C CA . THR A 1 74 ? 5.541 -13.254 -0.550 1.00 98.38 74 THR A CA 1
ATOM 560 C C . THR A 1 74 ? 5.549 -12.524 -1.893 1.00 98.38 74 THR A C 1
ATOM 562 O O . THR A 1 74 ? 6.582 -11.982 -2.287 1.00 98.38 74 THR A O 1
ATOM 565 N N . LEU A 1 75 ? 4.412 -12.475 -2.588 1.00 98.56 75 LEU A N 1
ATOM 566 C CA . LEU A 1 75 ? 4.309 -11.847 -3.904 1.00 98.56 75 LEU A CA 1
ATOM 567 C C . LEU A 1 75 ? 4.582 -10.346 -3.857 1.00 98.56 75 LEU A C 1
ATOM 569 O O . LEU A 1 75 ? 5.188 -9.834 -4.790 1.00 98.56 75 LEU A O 1
ATOM 573 N N . GLN A 1 76 ? 4.219 -9.650 -2.780 1.00 98.62 76 GLN A N 1
ATOM 574 C CA . GLN A 1 76 ? 4.511 -8.228 -2.626 1.00 98.62 76 GLN A CA 1
ATOM 575 C C . GLN A 1 76 ? 6.023 -7.967 -2.585 1.00 98.62 76 GLN A C 1
ATOM 577 O O . GLN A 1 76 ? 6.510 -7.074 -3.277 1.00 98.62 76 GLN A O 1
ATOM 582 N N . PHE A 1 77 ? 6.798 -8.772 -1.850 1.00 98.75 77 PHE A N 1
ATOM 583 C CA . PHE A 1 77 ? 8.262 -8.644 -1.859 1.00 98.75 77 PHE A CA 1
ATOM 584 C C . PHE A 1 77 ? 8.858 -8.927 -3.241 1.00 98.75 77 PHE A C 1
ATOM 586 O O . PHE A 1 77 ? 9.754 -8.206 -3.681 1.00 98.75 77 PHE A O 1
ATOM 593 N N . VAL A 1 78 ? 8.344 -9.938 -3.949 1.00 98.81 78 VAL A N 1
ATOM 594 C CA . VAL A 1 78 ? 8.784 -10.247 -5.320 1.00 98.81 78 VAL A CA 1
ATOM 595 C C . VAL A 1 78 ? 8.398 -9.122 -6.288 1.00 98.81 78 VAL A C 1
ATOM 597 O O . VAL A 1 78 ? 9.205 -8.755 -7.140 1.00 98.81 78 VAL A O 1
ATOM 600 N N . ALA A 1 79 ? 7.219 -8.517 -6.132 1.00 98.81 79 ALA A N 1
ATOM 601 C CA . ALA A 1 79 ? 6.765 -7.386 -6.934 1.00 98.81 79 ALA A CA 1
ATOM 602 C C . ALA A 1 79 ? 7.671 -6.165 -6.739 1.00 98.81 79 ALA A C 1
ATOM 604 O O . ALA A 1 79 ? 8.171 -5.629 -7.728 1.00 98.81 79 ALA A O 1
ATOM 605 N N . ILE A 1 80 ? 7.987 -5.789 -5.495 1.00 98.81 80 ILE A N 1
ATOM 606 C CA . ILE A 1 80 ? 8.923 -4.689 -5.209 1.00 98.81 80 ILE A CA 1
ATOM 607 C C . ILE A 1 80 ? 10.327 -4.991 -5.743 1.00 98.81 80 ILE A C 1
ATOM 609 O O . ILE A 1 80 ? 10.945 -4.118 -6.348 1.00 98.81 80 ILE A O 1
ATOM 613 N N . ALA A 1 81 ? 10.827 -6.220 -5.591 1.00 98.81 81 ALA A N 1
ATOM 614 C CA . ALA A 1 81 ? 12.124 -6.606 -6.147 1.00 98.81 81 ALA A CA 1
ATOM 615 C C .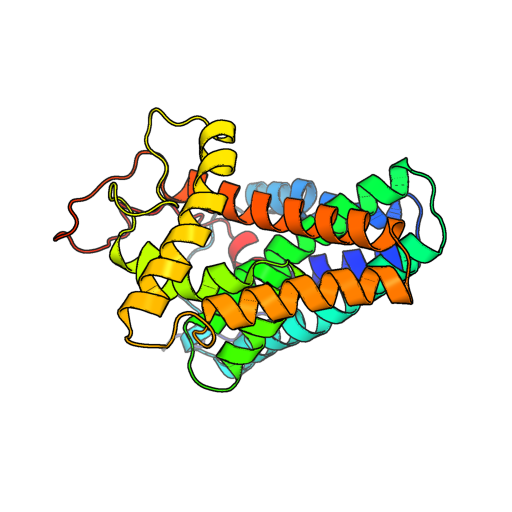 ALA A 1 81 ? 12.140 -6.524 -7.685 1.00 98.81 81 ALA A C 1
ATOM 617 O O . ALA A 1 81 ? 13.080 -5.976 -8.260 1.00 98.81 81 ALA A O 1
ATOM 618 N N . SER A 1 82 ? 11.084 -7.008 -8.350 1.00 98.81 82 SER A N 1
ATOM 619 C CA . SER A 1 82 ? 10.933 -6.907 -9.808 1.00 98.81 82 SER A CA 1
ATOM 620 C C . SER A 1 82 ? 10.867 -5.451 -10.275 1.00 98.81 82 SER A C 1
ATOM 622 O O . SER A 1 82 ? 11.474 -5.106 -11.285 1.00 98.81 82 SER A O 1
ATOM 624 N N . PHE A 1 83 ? 10.192 -4.589 -9.510 1.00 98.88 83 PHE A N 1
ATOM 625 C CA . PHE A 1 83 ? 10.072 -3.165 -9.791 1.00 98.88 83 PHE A CA 1
ATOM 626 C C . PHE A 1 83 ? 11.419 -2.457 -9.664 1.00 98.88 83 PHE A C 1
ATOM 628 O O . PHE A 1 83 ? 11.828 -1.764 -10.588 1.00 98.88 83 PHE A O 1
ATOM 635 N N . ILE A 1 84 ? 12.155 -2.686 -8.572 1.00 98.81 84 ILE A N 1
ATOM 636 C CA . ILE A 1 84 ? 13.508 -2.136 -8.398 1.00 98.81 84 ILE A CA 1
ATOM 637 C C . ILE A 1 84 ? 14.415 -2.590 -9.546 1.00 98.81 84 ILE A C 1
ATOM 639 O O . ILE A 1 84 ? 15.120 -1.766 -10.122 1.00 98.81 84 ILE A O 1
ATOM 643 N N . ASN A 1 85 ? 14.364 -3.871 -9.927 1.00 98.69 85 ASN A N 1
ATOM 644 C CA . ASN A 1 85 ? 15.135 -4.383 -11.060 1.00 98.69 85 ASN A CA 1
ATOM 645 C C . ASN A 1 85 ? 14.760 -3.695 -12.383 1.00 98.69 85 ASN A C 1
ATOM 647 O O . ASN A 1 85 ? 15.644 -3.347 -13.161 1.00 98.69 85 ASN A O 1
ATOM 651 N N . PHE A 1 86 ? 13.468 -3.456 -12.621 1.00 98.75 86 PHE A N 1
ATOM 652 C CA . PHE A 1 86 ? 13.004 -2.718 -13.792 1.00 98.75 86 PHE A CA 1
ATOM 653 C C . PHE A 1 86 ? 13.516 -1.272 -13.788 1.00 98.75 86 PHE A C 1
ATOM 655 O O . PHE A 1 86 ? 14.064 -0.830 -14.789 1.00 98.75 86 PHE A O 1
ATOM 662 N N . VAL A 1 87 ? 13.452 -0.558 -12.660 1.00 98.69 87 VAL A N 1
ATOM 663 C CA . VAL A 1 87 ? 14.003 0.808 -12.541 1.00 98.69 87 VAL A CA 1
ATOM 664 C C . VAL A 1 87 ? 15.511 0.826 -12.816 1.00 98.69 87 VAL A C 1
ATOM 666 O O . VAL A 1 87 ? 16.004 1.727 -13.489 1.00 98.69 87 VAL A O 1
ATOM 669 N N . LEU A 1 88 ? 16.246 -0.182 -12.338 1.00 98.56 88 LEU A N 1
ATOM 670 C CA . LEU A 1 88 ? 17.691 -0.316 -12.558 1.00 98.56 88 LEU A CA 1
ATOM 671 C C . LEU A 1 88 ? 18.075 -0.631 -14.009 1.00 98.56 88 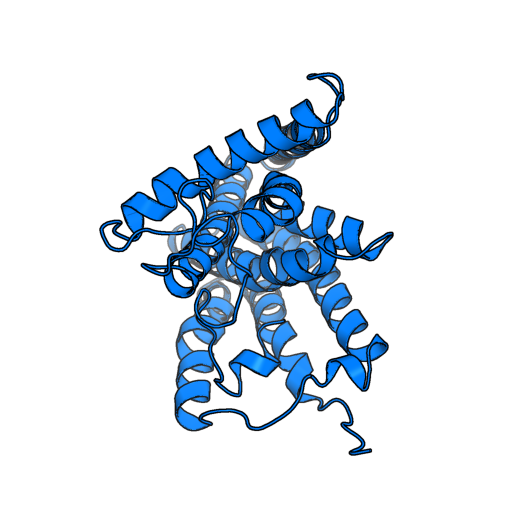LEU A C 1
ATOM 673 O O . LEU A 1 88 ? 19.221 -0.395 -14.381 1.00 98.56 88 LEU A O 1
ATOM 677 N N . SER A 1 89 ? 17.145 -1.130 -14.830 1.00 98.12 89 SER A N 1
ATOM 678 C CA . SER A 1 89 ? 17.370 -1.297 -16.274 1.00 98.12 89 SER A CA 1
ATOM 679 C C . SER A 1 89 ? 17.324 0.012 -17.072 1.00 98.12 89 SER A C 1
ATOM 681 O O . SER A 1 89 ? 17.478 -0.032 -18.288 1.00 98.12 89 SER A O 1
ATOM 683 N N . ASP A 1 90 ? 17.150 1.153 -16.392 1.00 97.31 90 ASP A N 1
ATOM 684 C CA . ASP A 1 90 ? 17.068 2.499 -16.975 1.00 97.31 90 A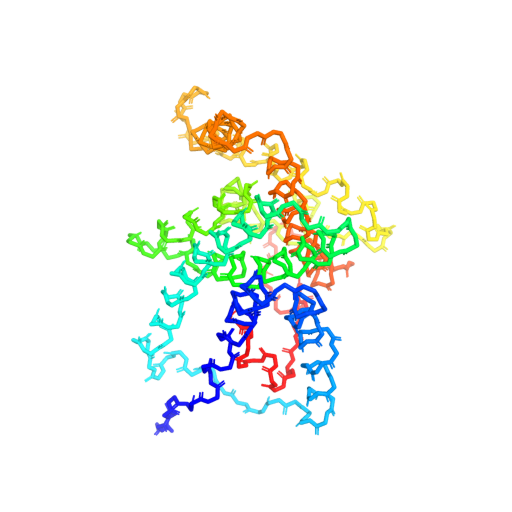SP A CA 1
ATOM 685 C C . ASP A 1 90 ? 16.013 2.600 -18.099 1.00 97.31 90 ASP A C 1
ATOM 687 O O . ASP A 1 90 ? 16.333 2.902 -19.252 1.00 97.31 90 ASP A O 1
ATOM 691 N N . PRO A 1 91 ? 14.737 2.282 -17.798 1.00 97.81 91 PRO A N 1
ATOM 692 C CA . PRO A 1 91 ? 13.690 2.228 -18.805 1.00 97.81 91 PRO A CA 1
ATOM 693 C C . PRO A 1 91 ? 13.312 3.633 -19.281 1.00 97.81 91 PRO A C 1
ATOM 695 O O . PRO A 1 91 ? 13.505 4.629 -18.579 1.00 97.81 91 PRO A O 1
ATOM 698 N N . GLU A 1 92 ? 12.667 3.718 -20.448 1.00 97.94 92 GLU A N 1
ATOM 699 C CA . GLU A 1 92 ? 12.097 4.985 -20.904 1.00 97.94 92 GLU A CA 1
ATOM 700 C C . GLU A 1 92 ? 11.159 5.586 -19.847 1.00 97.94 92 GLU A C 1
ATOM 702 O O . GLU A 1 92 ? 10.376 4.886 -19.197 1.00 97.94 92 GLU A O 1
ATOM 707 N N . PHE A 1 93 ? 11.184 6.914 -19.720 1.00 97.75 93 PHE A N 1
ATOM 708 C CA . PHE A 1 93 ? 10.465 7.635 -18.668 1.00 97.75 93 PHE A CA 1
ATOM 709 C C . PHE A 1 93 ? 8.960 7.314 -18.610 1.00 97.75 93 PHE A C 1
ATOM 711 O O . PHE A 1 93 ? 8.385 7.202 -17.527 1.00 97.75 93 PHE A O 1
ATOM 718 N N . ASN A 1 94 ? 8.320 7.104 -19.764 1.00 98.00 94 ASN A N 1
ATOM 719 C CA . ASN A 1 94 ? 6.904 6.736 -19.826 1.00 98.00 94 ASN A CA 1
ATOM 720 C C . ASN A 1 94 ? 6.639 5.357 -19.203 1.00 98.00 94 ASN A C 1
ATOM 722 O O . ASN A 1 94 ? 5.666 5.189 -18.466 1.00 98.00 94 ASN A O 1
ATOM 726 N N . PHE A 1 95 ? 7.513 4.380 -19.460 1.00 98.44 95 PHE A N 1
ATOM 727 C CA . PHE A 1 95 ? 7.395 3.043 -18.881 1.00 98.44 95 PHE A CA 1
ATOM 728 C C . PHE A 1 95 ? 7.782 3.029 -17.402 1.00 98.44 95 PHE A C 1
ATOM 730 O O . PHE A 1 95 ? 7.148 2.315 -16.627 1.00 98.44 95 PHE A O 1
ATOM 737 N N . LEU A 1 96 ? 8.726 3.876 -16.977 1.00 98.56 96 LEU A N 1
ATOM 738 C CA . LEU A 1 96 ? 9.009 4.101 -15.557 1.00 98.56 96 LEU A CA 1
ATOM 739 C C . LEU A 1 96 ? 7.761 4.591 -14.809 1.00 98.56 96 LEU A C 1
ATOM 741 O O . LEU A 1 96 ? 7.401 4.025 -13.774 1.00 98.56 96 LEU A O 1
ATOM 745 N N . ILE A 1 97 ? 7.070 5.609 -15.338 1.00 98.31 97 ILE A N 1
ATOM 746 C CA . ILE A 1 97 ? 5.826 6.120 -14.741 1.00 98.31 97 ILE A CA 1
ATOM 747 C C . ILE A 1 97 ? 4.765 5.021 -14.709 1.00 98.31 97 ILE A C 1
ATOM 749 O O . ILE A 1 97 ? 4.160 4.782 -13.664 1.00 98.31 97 ILE A O 1
ATOM 753 N N . LEU A 1 98 ? 4.546 4.332 -15.831 1.00 98.25 98 LEU A N 1
ATOM 754 C CA . LEU A 1 98 ? 3.519 3.298 -15.931 1.00 98.25 98 LEU A CA 1
ATOM 755 C C . LEU A 1 98 ? 3.778 2.136 -14.960 1.00 98.25 98 LEU A C 1
ATOM 757 O O . LEU A 1 98 ? 2.853 1.699 -14.277 1.00 98.25 98 LEU A O 1
ATOM 761 N N . SER A 1 99 ? 5.028 1.685 -14.844 1.00 98.62 99 SER A N 1
ATOM 762 C CA . SER A 1 99 ? 5.444 0.653 -13.887 1.00 98.62 99 SER A CA 1
ATOM 763 C C . SER A 1 99 ? 5.296 1.125 -12.437 1.00 98.62 99 SER A C 1
ATOM 765 O O . SER A 1 99 ? 4.822 0.364 -11.594 1.00 98.62 99 SER A O 1
ATOM 767 N N . THR A 1 100 ? 5.610 2.393 -12.146 1.00 98.69 100 THR A N 1
ATOM 768 C CA . THR A 1 100 ? 5.418 2.991 -10.811 1.00 98.69 100 THR A CA 1
ATOM 769 C C . THR A 1 100 ? 3.941 3.007 -10.417 1.00 98.69 100 THR A C 1
ATOM 771 O O . THR A 1 100 ? 3.593 2.598 -9.309 1.00 98.69 100 THR A O 1
ATOM 774 N N . LEU A 1 101 ? 3.058 3.425 -11.332 1.00 98.44 101 LEU A N 1
ATOM 775 C CA . LEU A 1 101 ? 1.606 3.422 -11.119 1.00 98.44 101 LEU A CA 1
ATOM 776 C C . LEU A 1 101 ? 1.068 1.998 -10.926 1.00 98.44 101 LEU A C 1
ATOM 778 O O . LEU A 1 101 ? 0.290 1.753 -10.011 1.00 98.44 101 LEU A O 1
ATOM 782 N N . SER A 1 102 ? 1.504 1.060 -11.765 1.00 98.25 102 SER A N 1
ATOM 783 C CA . SER A 1 102 ? 1.071 -0.342 -11.748 1.00 98.25 102 SER A CA 1
ATOM 784 C C . SER A 1 102 ? 1.525 -1.085 -10.494 1.00 98.25 102 SER A C 1
ATOM 786 O O . SER A 1 102 ? 0.718 -1.717 -9.808 1.00 98.25 102 SER A O 1
ATOM 788 N N . THR A 1 103 ? 2.797 -0.927 -10.127 1.00 98.88 103 THR A N 1
ATOM 789 C CA . THR A 1 103 ? 3.355 -1.486 -8.892 1.00 98.88 103 THR A CA 1
ATOM 790 C C . THR A 1 103 ? 2.673 -0.870 -7.678 1.00 98.88 103 THR A C 1
ATOM 792 O O . THR A 1 103 ? 2.243 -1.608 -6.801 1.00 98.88 103 THR A O 1
ATOM 795 N N . GLY A 1 104 ? 2.487 0.452 -7.641 1.00 98.62 104 GLY A N 1
ATOM 796 C CA . GLY A 1 104 ? 1.818 1.123 -6.524 1.00 98.62 104 GLY A CA 1
ATOM 797 C C . GLY A 1 104 ? 0.346 0.735 -6.375 1.00 98.62 104 GLY A C 1
ATOM 798 O O . GLY A 1 104 ? -0.130 0.529 -5.261 1.00 98.62 104 GLY A O 1
ATOM 799 N N . PHE A 1 105 ? -0.367 0.550 -7.487 1.00 97.81 105 PHE A N 1
ATOM 800 C CA . PHE A 1 105 ? -1.733 0.025 -7.487 1.00 97.81 105 PHE A CA 1
ATOM 801 C C . PHE A 1 105 ? -1.786 -1.393 -6.897 1.00 97.81 105 PHE A C 1
ATOM 803 O O . PHE A 1 105 ? -2.583 -1.664 -5.996 1.00 97.81 105 PHE A O 1
ATOM 810 N N . SER A 1 106 ? -0.881 -2.279 -7.330 1.00 98.19 106 SER A N 1
ATOM 811 C CA . SER A 1 106 ? -0.735 -3.613 -6.739 1.00 98.19 106 SER A CA 1
ATOM 812 C C . SER A 1 106 ? -0.360 -3.553 -5.260 1.00 98.19 106 SER A C 1
ATOM 814 O O . SER A 1 106 ? -0.932 -4.298 -4.474 1.00 98.19 106 SER A O 1
ATOM 816 N N . SER A 1 107 ? 0.548 -2.666 -4.854 1.00 98.69 107 SER A N 1
ATOM 817 C CA . SER A 1 107 ? 0.933 -2.467 -3.453 1.00 98.69 107 SER A CA 1
ATOM 818 C C . SER A 1 107 ? -0.233 -1.981 -2.589 1.00 98.69 107 SER A C 1
ATOM 820 O O . SER A 1 107 ? -0.329 -2.362 -1.425 1.00 98.69 107 SER A O 1
ATOM 822 N N . GLY A 1 108 ? -1.154 -1.184 -3.133 1.00 97.38 108 GLY A N 1
ATOM 823 C CA . GLY A 1 108 ? -2.381 -0.809 -2.429 1.00 97.38 108 GLY A CA 1
ATOM 824 C C . GLY A 1 108 ? -3.282 -2.020 -2.162 1.00 97.38 108 GLY A C 1
ATOM 825 O O . GLY A 1 108 ? -3.717 -2.222 -1.032 1.00 97.38 108 GLY A O 1
ATOM 826 N N . ILE A 1 109 ? -3.498 -2.873 -3.170 1.00 94.06 109 ILE A N 1
ATOM 827 C CA . ILE A 1 109 ? -4.352 -4.070 -3.057 1.00 94.06 109 ILE A CA 1
ATOM 828 C C . ILE A 1 109 ? -3.653 -5.198 -2.281 1.00 94.06 109 ILE A C 1
ATOM 830 O O . ILE A 1 109 ? -4.108 -5.629 -1.233 1.00 94.06 109 ILE A O 1
ATOM 834 N N . SER A 1 110 ? -2.525 -5.693 -2.779 1.00 94.38 110 SER A N 1
ATOM 835 C CA . SER A 1 110 ? -1.808 -6.845 -2.212 1.00 94.38 110 SER A CA 1
ATOM 836 C C . SER A 1 110 ? -0.960 -6.506 -0.991 1.00 94.38 110 SER A C 1
ATOM 838 O O . SER A 1 110 ? -0.640 -7.397 -0.210 1.00 94.38 110 SER A O 1
ATOM 840 N N . GLY A 1 111 ? -0.565 -5.242 -0.836 1.00 97.31 111 GLY A N 1
ATOM 841 C CA . GLY A 1 111 ? 0.181 -4.771 0.324 1.00 97.31 111 GLY A CA 1
ATOM 842 C C . GLY A 1 111 ? -0.757 -4.262 1.409 1.00 97.31 111 GLY A C 1
ATOM 843 O O . GLY A 1 111 ? -0.927 -4.919 2.430 1.00 97.31 111 GLY A O 1
ATOM 844 N N . ILE A 1 112 ? -1.376 -3.101 1.199 1.00 98.12 112 ILE A N 1
ATOM 845 C CA . ILE A 1 112 ? -2.107 -2.394 2.260 1.00 98.12 112 ILE A CA 1
ATOM 846 C C . ILE A 1 112 ? -3.416 -3.097 2.648 1.00 98.12 112 ILE A C 1
ATOM 848 O O . ILE A 1 112 ? -3.654 -3.264 3.842 1.00 98.12 112 ILE A O 1
ATOM 852 N N . VAL A 1 113 ? -4.256 -3.534 1.700 1.00 95.38 113 VAL A N 1
ATOM 853 C CA . VAL A 1 113 ? -5.530 -4.209 2.049 1.00 95.38 113 VAL A CA 1
ATOM 854 C C . VAL A 1 113 ? -5.271 -5.528 2.784 1.00 95.38 113 VAL A C 1
ATOM 856 O O . VAL A 1 113 ? -5.860 -5.782 3.830 1.00 95.38 113 VAL A O 1
ATOM 859 N N . VAL A 1 114 ? -4.310 -6.325 2.319 1.00 96.75 114 VAL A N 1
ATOM 860 C CA . VAL A 1 114 ? -3.910 -7.561 3.014 1.00 96.75 114 VAL A CA 1
ATOM 861 C C . VAL A 1 114 ? -3.283 -7.250 4.376 1.00 96.75 114 VAL A C 1
ATOM 863 O O . VAL A 1 114 ? -3.551 -7.937 5.364 1.00 96.75 114 VAL A O 1
ATOM 866 N N . ALA A 1 115 ? -2.473 -6.191 4.469 1.00 98.06 115 ALA A N 1
ATOM 867 C CA . ALA A 1 115 ? -1.925 -5.752 5.743 1.00 98.06 115 ALA A CA 1
ATOM 868 C C . ALA A 1 115 ? -3.023 -5.354 6.727 1.00 98.06 115 ALA A C 1
ATOM 870 O O . ALA A 1 115 ? -2.906 -5.707 7.895 1.00 98.06 115 ALA A O 1
ATOM 871 N N . HIS A 1 116 ? -4.072 -4.664 6.269 1.00 96.25 116 HIS A N 1
ATOM 872 C CA . HIS A 1 116 ? -5.207 -4.253 7.091 1.00 96.25 116 HIS A CA 1
ATOM 873 C C . HIS A 1 116 ? -5.831 -5.455 7.815 1.00 96.25 116 HIS A C 1
ATOM 875 O O . HIS A 1 116 ? -6.028 -5.384 9.027 1.00 96.25 116 HIS A O 1
ATOM 881 N N . GLU A 1 117 ? -6.051 -6.576 7.133 1.00 94.69 117 GLU A N 1
ATOM 882 C CA . GLU A 1 117 ? -6.547 -7.795 7.782 1.00 94.69 117 GLU A CA 1
ATOM 883 C C . GLU A 1 117 ? -5.515 -8.380 8.767 1.00 94.69 117 GLU A C 1
ATOM 885 O O . GLU A 1 117 ? -5.806 -8.687 9.926 1.00 94.69 117 GLU A O 1
ATOM 890 N N . LEU A 1 118 ? -4.253 -8.475 8.343 1.00 97.00 118 LEU A N 1
ATOM 891 C CA . LEU A 1 118 ? -3.191 -9.102 9.129 1.00 97.00 118 LEU A CA 1
ATOM 892 C C . LEU A 1 118 ? -2.842 -8.348 10.425 1.00 97.00 118 LEU A C 1
ATOM 894 O O . LEU A 1 118 ? -2.543 -8.991 11.436 1.00 97.00 118 LEU A O 1
ATOM 898 N N . ILE A 1 119 ? -2.889 -7.012 10.442 1.00 97.38 119 ILE A N 1
ATOM 899 C CA . ILE A 1 119 ? -2.530 -6.201 11.624 1.00 97.38 119 ILE A CA 1
ATOM 900 C C . ILE A 1 119 ? -3.539 -6.307 12.776 1.00 97.38 119 ILE A C 1
ATOM 902 O O . ILE A 1 119 ? -3.160 -6.068 13.928 1.00 97.38 119 ILE A O 1
ATOM 906 N N . HIS A 1 120 ? -4.788 -6.696 12.492 1.00 96.19 120 HIS A N 1
ATOM 907 C CA . HIS A 1 120 ? -5.816 -6.954 13.512 1.00 96.19 120 HIS A CA 1
ATOM 908 C C . HIS A 1 120 ? -5.605 -8.277 14.246 1.00 96.19 120 HIS A C 1
ATOM 910 O O . HIS A 1 120 ? -6.103 -8.477 15.359 1.00 96.19 120 HIS A O 1
ATOM 916 N N . ARG A 1 121 ? -4.835 -9.188 13.650 1.00 95.25 121 ARG A N 1
ATOM 917 C CA . ARG A 1 121 ? -4.527 -10.500 14.221 1.00 95.25 121 ARG A CA 1
ATOM 918 C C . ARG A 1 121 ? -3.411 -10.399 15.268 1.00 95.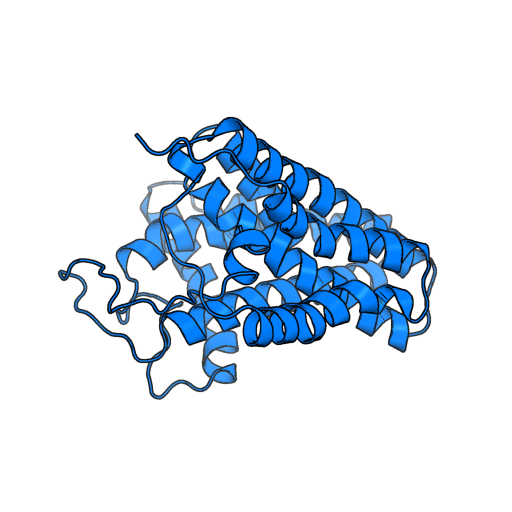25 121 ARG A C 1
ATOM 920 O O . ARG A 1 121 ? -2.784 -9.362 15.479 1.00 95.25 121 ARG A O 1
ATOM 927 N N . LYS A 1 122 ? -3.160 -11.500 15.982 1.00 93.94 122 LYS A N 1
ATOM 928 C CA . LYS A 1 122 ? -2.108 -11.605 17.013 1.00 93.94 122 LYS A CA 1
ATOM 929 C C . LYS A 1 122 ? -0.980 -12.522 16.546 1.00 93.94 122 LYS A C 1
ATOM 931 O O . LYS A 1 122 ? -1.212 -13.441 15.771 1.00 93.94 122 LYS A O 1
ATOM 936 N N . GLY A 1 123 ? 0.225 -12.324 17.081 1.00 96.25 123 GLY A N 1
ATOM 937 C CA . GLY A 1 123 ? 1.376 -13.188 16.800 1.00 96.25 123 GLY A CA 1
ATOM 938 C C . GLY A 1 123 ? 1.928 -13.000 15.386 1.00 96.25 123 GLY A C 1
ATOM 939 O O . GLY A 1 123 ? 2.008 -11.877 14.899 1.00 96.25 123 GLY A O 1
ATOM 940 N N . PHE A 1 124 ? 2.319 -14.099 14.739 1.00 97.00 124 PHE A N 1
ATOM 941 C CA . PHE A 1 124 ? 2.970 -14.099 13.423 1.00 97.00 124 PHE A CA 1
ATOM 942 C C . PHE A 1 124 ? 2.221 -13.317 12.318 1.00 97.00 124 PHE A C 1
ATOM 944 O O . PHE A 1 124 ? 2.866 -12.467 11.702 1.00 97.00 124 PHE A O 1
ATOM 951 N N . PRO A 1 125 ? 0.895 -13.491 12.099 1.00 97.31 125 PRO A N 1
ATOM 952 C CA . PRO A 1 125 ? 0.176 -12.745 11.061 1.00 97.31 125 PRO A CA 1
ATOM 953 C C . PRO A 1 125 ? 0.341 -11.225 11.186 1.00 97.31 125 PRO A C 1
ATOM 955 O O . PRO A 1 125 ? 0.561 -10.544 10.191 1.00 97.31 125 PRO A O 1
ATOM 958 N N . LYS A 1 126 ? 0.344 -10.699 12.416 1.00 97.44 126 LYS A N 1
ATOM 959 C CA . LYS A 1 126 ? 0.515 -9.266 12.667 1.00 97.44 126 LYS A CA 1
ATOM 960 C C . LYS A 1 126 ? 1.833 -8.726 12.118 1.00 97.44 126 LYS A C 1
ATOM 962 O O . LYS A 1 126 ? 1.861 -7.666 11.499 1.00 97.44 126 LYS A O 1
ATOM 967 N N . TYR A 1 127 ? 2.920 -9.470 12.314 1.00 97.94 127 TYR A N 1
ATOM 968 C CA . TYR A 1 127 ? 4.232 -9.094 11.792 1.00 97.94 127 TYR A CA 1
ATOM 969 C C . TYR A 1 127 ? 4.300 -9.213 10.266 1.00 97.94 127 TYR A C 1
ATOM 971 O O . TYR A 1 127 ? 4.976 -8.405 9.638 1.00 97.94 127 TYR A O 1
ATOM 979 N N . CYS A 1 128 ? 3.560 -10.140 9.649 1.00 98.50 128 CYS A N 1
ATOM 980 C CA . CYS A 1 128 ? 3.382 -10.143 8.194 1.00 98.50 128 CYS A CA 1
ATOM 981 C C . CYS A 1 128 ? 2.686 -8.863 7.707 1.00 98.50 128 CYS A C 1
ATOM 983 O O . CYS A 1 128 ? 3.119 -8.281 6.717 1.00 98.50 128 CYS A O 1
ATOM 985 N N . GLY A 1 129 ? 1.678 -8.374 8.438 1.00 98.38 129 GLY A N 1
ATOM 986 C CA . GLY A 1 129 ? 1.066 -7.069 8.173 1.00 98.38 129 GLY A CA 1
ATOM 987 C C . GLY A 1 129 ? 2.070 -5.914 8.271 1.00 98.38 129 GLY A C 1
ATOM 988 O O . GLY A 1 129 ? 2.083 -5.037 7.413 1.00 98.38 129 GLY A O 1
ATOM 989 N N . TYR A 1 130 ? 2.980 -5.943 9.253 1.00 98.50 130 TYR A N 1
ATOM 990 C CA . TYR A 1 130 ? 4.045 -4.933 9.366 1.00 98.50 130 TYR A CA 1
ATOM 991 C C . TYR A 1 130 ? 4.983 -4.983 8.158 1.00 98.50 130 TYR A C 1
ATOM 993 O O . TYR A 1 130 ? 5.314 -3.948 7.591 1.00 98.50 130 TYR A O 1
ATOM 1001 N N . LEU A 1 131 ? 5.393 -6.185 7.744 1.00 98.56 131 LEU A N 1
ATOM 1002 C CA . LEU A 1 131 ? 6.245 -6.373 6.571 1.00 98.56 131 LEU A CA 1
ATOM 1003 C C . LEU A 1 131 ? 5.592 -5.815 5.302 1.00 98.56 131 LEU A C 1
ATOM 1005 O O . LEU A 1 131 ? 6.270 -5.171 4.511 1.00 98.56 131 LEU A O 1
ATOM 1009 N N . LEU A 1 132 ? 4.284 -6.007 5.129 1.00 98.69 132 LEU A N 1
ATOM 1010 C CA . LEU A 1 132 ? 3.548 -5.439 4.003 1.00 98.69 132 LEU A CA 1
ATOM 1011 C C . LEU A 1 132 ? 3.502 -3.905 4.054 1.00 98.69 132 LEU A C 1
ATOM 1013 O O . LEU A 1 132 ? 3.883 -3.266 3.075 1.00 98.69 132 LEU A O 1
ATOM 1017 N N . LEU A 1 133 ? 3.127 -3.304 5.190 1.00 98.75 133 LEU A N 1
ATOM 1018 C CA . LEU A 1 133 ? 3.107 -1.838 5.348 1.00 98.75 133 LEU A CA 1
ATOM 1019 C C . LEU A 1 133 ? 4.493 -1.204 5.185 1.00 98.75 133 LEU A C 1
ATOM 1021 O O . LEU A 1 133 ? 4.615 -0.067 4.729 1.00 98.75 133 LEU A O 1
ATOM 1025 N N . TRP A 1 134 ? 5.549 -1.942 5.527 1.00 98.69 134 TRP A N 1
ATOM 1026 C CA . TRP A 1 134 ? 6.922 -1.514 5.301 1.00 98.69 134 TRP A CA 1
ATOM 1027 C C . TRP A 1 134 ? 7.232 -1.347 3.805 1.00 98.69 134 TRP A C 1
ATOM 1029 O O . TRP A 1 134 ? 7.853 -0.353 3.422 1.00 98.69 134 TRP A O 1
ATOM 1039 N N . THR A 1 135 ? 6.722 -2.235 2.940 1.00 98.62 135 THR A N 1
ATOM 1040 C CA . THR A 1 135 ? 6.897 -2.119 1.475 1.00 98.62 135 THR A CA 1
ATOM 1041 C C . THR A 1 135 ? 6.212 -0.896 0.857 1.00 98.62 135 THR A C 1
ATOM 1043 O O . THR A 1 135 ? 6.512 -0.537 -0.281 1.00 98.62 135 THR A O 1
ATOM 1046 N N . THR A 1 136 ? 5.328 -0.231 1.604 1.00 98.38 136 THR A N 1
ATOM 1047 C CA . THR A 1 136 ? 4.635 0.997 1.193 1.00 98.38 136 THR A CA 1
ATOM 1048 C C . THR A 1 136 ? 5.000 2.212 2.047 1.00 98.38 136 THR A C 1
ATOM 1050 O O . THR A 1 136 ? 4.358 3.249 1.916 1.00 98.38 136 THR A O 1
ATOM 1053 N N . SER A 1 137 ? 6.008 2.100 2.927 1.00 98.38 137 SER A N 1
ATOM 1054 C CA . SER A 1 137 ? 6.399 3.149 3.890 1.00 98.38 137 SER A CA 1
ATOM 1055 C C . SER A 1 137 ? 5.204 3.761 4.632 1.00 98.38 137 SER A C 1
ATOM 1057 O O . SER A 1 137 ? 5.052 4.982 4.713 1.00 98.38 137 SER A O 1
ATOM 1059 N N . TYR A 1 138 ? 4.316 2.888 5.113 1.00 98.38 138 TYR A N 1
ATOM 1060 C CA . TYR A 1 138 ? 3.068 3.275 5.763 1.00 98.38 138 TYR A CA 1
ATOM 1061 C C . TYR A 1 138 ? 2.839 2.534 7.090 1.00 98.38 138 TYR A C 1
ATOM 1063 O O . TYR A 1 138 ? 1.710 2.240 7.470 1.00 98.38 138 TYR A O 1
ATOM 1071 N N . LEU A 1 139 ? 3.905 2.211 7.828 1.00 98.31 139 LEU A N 1
ATOM 1072 C CA . LEU A 1 139 ? 3.845 1.432 9.076 1.00 98.31 139 LEU A CA 1
ATOM 1073 C C . LEU A 1 139 ? 3.016 2.101 10.179 1.00 98.31 139 LEU A C 1
ATOM 1075 O O . LEU A 1 139 ? 2.383 1.413 10.981 1.00 98.31 139 LEU A O 1
ATOM 1079 N N . HIS A 1 140 ? 2.998 3.436 10.224 1.00 97.56 140 HIS A N 1
ATOM 1080 C CA . HIS A 1 140 ? 2.211 4.191 11.204 1.00 97.56 140 HIS A CA 1
ATOM 1081 C C . HIS A 1 140 ? 0.704 3.902 11.116 1.00 97.56 140 HIS A C 1
ATOM 1083 O O . HIS A 1 140 ? 0.009 4.012 12.131 1.00 97.56 140 HIS A O 1
ATOM 1089 N N . PHE A 1 141 ? 0.227 3.450 9.948 1.00 97.94 141 PHE A N 1
ATOM 1090 C CA . PHE A 1 141 ? -1.140 2.980 9.748 1.00 97.94 141 PHE A CA 1
ATOM 1091 C C . PHE A 1 141 ? -1.527 1.883 10.731 1.00 97.94 141 PHE A C 1
ATOM 1093 O O . PHE A 1 141 ? -2.663 1.871 11.173 1.00 97.94 141 PHE A O 1
ATOM 1100 N N . GLU A 1 142 ? -0.619 0.998 11.165 1.00 96.94 142 GLU A N 1
ATOM 1101 C CA . GLU A 1 142 ? -1.019 -0.007 12.158 1.00 96.94 142 GLU A CA 1
ATOM 1102 C C . GLU A 1 142 ? -1.516 0.627 13.451 1.00 96.94 142 GLU A C 1
ATOM 1104 O O . GLU A 1 142 ? -2.516 0.197 14.026 1.00 96.94 142 GLU A O 1
ATOM 1109 N N . SER A 1 143 ? -0.783 1.620 13.941 1.00 95.12 143 SER A N 1
ATOM 1110 C CA . SER A 1 143 ? -1.061 2.193 15.249 1.00 95.12 143 SER A CA 1
ATOM 1111 C C . SER A 1 143 ? -2.268 3.113 15.191 1.00 95.12 143 SER A C 1
ATOM 1113 O O . SER A 1 143 ? -3.094 3.073 16.103 1.00 95.12 143 SER A O 1
ATOM 1115 N N . GLU A 1 144 ? -2.388 3.890 14.113 1.00 97.19 144 GLU A N 1
ATOM 1116 C CA . GLU A 1 144 ? -3.563 4.718 13.863 1.00 97.19 144 GLU A CA 1
ATOM 1117 C C . GLU A 1 144 ? -4.791 3.849 13.611 1.00 97.19 144 GLU A C 1
ATOM 1119 O O . GLU A 1 144 ? -5.749 3.931 14.368 1.00 97.19 144 GLU A O 1
ATOM 1124 N N . HIS A 1 145 ? -4.747 2.936 12.647 1.00 96.69 145 HIS A N 1
ATOM 1125 C CA . HIS A 1 145 ? -5.940 2.223 12.216 1.00 96.69 145 HIS A CA 1
ATOM 1126 C C . HIS A 1 145 ? -6.534 1.369 13.335 1.00 96.69 145 HIS A C 1
ATOM 1128 O O . HIS A 1 145 ? -7.714 1.472 13.672 1.00 96.69 145 HIS A O 1
ATOM 1134 N N . VAL A 1 146 ? -5.694 0.551 13.982 1.00 95.06 146 VAL A N 1
ATOM 1135 C CA . VAL A 1 146 ? -6.133 -0.435 14.985 1.00 95.06 146 VAL A CA 1
ATOM 1136 C C . VAL A 1 146 ? -6.651 0.232 16.265 1.00 95.06 146 VAL A C 1
ATOM 1138 O O . VAL A 1 146 ? -7.502 -0.335 16.950 1.00 95.06 146 VAL A O 1
ATOM 1141 N N . ARG A 1 147 ? -6.133 1.410 16.639 1.00 94.12 147 ARG A N 1
ATOM 1142 C CA . ARG A 1 147 ? -6.405 2.036 17.956 1.00 94.12 147 ARG A CA 1
ATOM 1143 C C . ARG A 1 147 ? -7.083 3.407 17.869 1.00 94.12 147 ARG A C 1
ATOM 1145 O O . ARG A 1 147 ? -7.682 3.839 18.856 1.00 94.12 147 ARG A O 1
ATOM 1152 N N . GLY A 1 148 ? -6.969 4.074 16.731 1.00 94.88 148 GLY A N 1
ATOM 1153 C CA . GLY A 1 148 ? -7.556 5.361 16.375 1.00 94.88 148 GLY A CA 1
ATOM 1154 C C . GLY A 1 148 ? -8.809 5.160 15.534 1.00 94.88 148 GLY A C 1
ATOM 1155 O O . GLY A 1 148 ? -9.908 5.182 16.098 1.00 94.88 148 GLY A O 1
ATOM 1156 N N . HIS A 1 149 ? -8.649 4.915 14.232 1.00 95.31 149 HIS A N 1
ATOM 1157 C CA . HIS A 1 149 ? -9.746 4.825 13.265 1.00 95.31 149 HIS A CA 1
ATOM 1158 C C . HIS A 1 149 ? -10.926 3.969 13.750 1.00 95.31 149 HIS A C 1
ATOM 1160 O O . HIS A 1 149 ? -12.023 4.492 13.914 1.00 95.31 149 HIS A O 1
ATOM 1166 N N . HIS A 1 150 ? -10.732 2.697 14.122 1.00 92.94 150 HIS A N 1
ATOM 1167 C CA . HIS A 1 150 ? -11.848 1.838 14.584 1.00 92.94 150 HIS A CA 1
ATOM 1168 C C . HIS A 1 150 ? -12.624 2.399 15.781 1.00 92.94 150 HIS A C 1
ATOM 1170 O O . HIS A 1 150 ? -13.825 2.166 15.933 1.00 92.94 150 HIS A O 1
ATOM 1176 N N . LYS A 1 151 ? -11.952 3.160 16.647 1.00 92.38 151 LYS A N 1
ATOM 1177 C CA . LYS A 1 151 ? -12.576 3.786 17.814 1.00 92.38 151 LYS A CA 1
ATOM 1178 C C . LYS A 1 151 ? -13.347 5.051 17.437 1.00 92.38 151 LYS A C 1
ATOM 1180 O O . LYS A 1 151 ? -14.416 5.305 18.001 1.00 92.38 151 LYS A O 1
ATOM 1185 N N . TYR A 1 152 ? -12.820 5.841 16.507 1.00 94.75 152 TYR A N 1
ATOM 1186 C CA . TYR A 1 152 ? -13.304 7.189 16.199 1.00 94.75 152 TYR A CA 1
ATOM 1187 C C . TYR A 1 152 ? -13.971 7.326 14.826 1.00 94.75 152 TYR A C 1
ATOM 1189 O O . TYR A 1 152 ? -14.438 8.417 14.505 1.00 94.75 152 TYR A O 1
ATOM 1197 N N . VAL A 1 153 ? -14.085 6.253 14.044 1.00 95.06 153 VAL A N 1
ATOM 1198 C CA . VAL A 1 153 ? -14.677 6.263 12.699 1.00 95.06 153 VAL A CA 1
ATOM 1199 C C . VAL A 1 153 ? -16.054 6.922 12.695 1.00 95.06 153 VAL A C 1
ATOM 1201 O O . VAL A 1 153 ? -16.881 6.654 13.571 1.00 95.06 153 VAL A O 1
ATOM 1204 N N . GLY A 1 154 ? -16.288 7.819 11.743 1.00 93.31 154 GLY A N 1
ATOM 1205 C CA . GLY A 1 154 ? -17.487 8.649 11.631 1.00 93.31 154 GLY A CA 1
ATOM 1206 C C . GLY A 1 154 ? -17.537 9.848 12.590 1.00 93.31 154 GLY A C 1
ATOM 1207 O O . GLY A 1 154 ? -18.574 10.502 12.675 1.00 93.31 154 GLY A O 1
ATOM 1208 N N . THR A 1 155 ? -16.461 10.166 13.318 1.00 94.69 155 THR A N 1
ATOM 1209 C CA . THR A 1 155 ? -16.404 11.300 14.268 1.00 94.69 155 THR A CA 1
ATOM 1210 C C . THR A 1 155 ? -15.393 12.365 13.827 1.00 94.69 155 THR A C 1
ATOM 1212 O O . THR A 1 155 ? -14.680 12.195 12.842 1.00 94.69 155 THR A O 1
ATOM 1215 N N . ASP A 1 156 ? -15.342 13.515 14.511 1.00 92.25 156 ASP A N 1
ATOM 1216 C CA . ASP A 1 156 ? -14.379 14.592 14.200 1.00 92.25 156 ASP A CA 1
ATOM 1217 C C . ASP A 1 156 ? -12.955 14.266 14.659 1.00 92.25 156 ASP A C 1
ATOM 1219 O O . ASP A 1 156 ? -12.010 14.959 14.290 1.00 92.25 156 ASP A O 1
ATOM 1223 N N . SER A 1 157 ? -12.811 13.228 15.483 1.00 93.88 157 SER A N 1
ATOM 1224 C CA . SER A 1 157 ? -11.529 12.761 16.002 1.00 93.88 157 SER A CA 1
ATOM 1225 C C . SER A 1 157 ? -10.867 11.703 15.122 1.00 93.88 157 SER A C 1
ATOM 1227 O O . SER A 1 157 ? -9.755 11.315 15.445 1.00 93.88 157 SER A O 1
ATOM 1229 N N . ASP A 1 158 ? -11.527 11.230 14.061 1.00 95.75 158 ASP A N 1
ATOM 1230 C CA . ASP A 1 158 ? -10.935 10.296 13.102 1.00 95.75 158 ASP A CA 1
ATOM 1231 C C . ASP A 1 158 ? -10.419 11.043 11.863 1.00 95.75 158 ASP A C 1
ATOM 1233 O O . ASP A 1 158 ? -11.225 11.593 11.100 1.00 95.75 158 ASP A O 1
ATOM 1237 N N . PRO A 1 159 ? -9.095 11.063 11.631 1.00 95.31 159 PRO A N 1
ATOM 1238 C CA . PRO A 1 159 ? -8.502 11.632 10.427 1.00 95.31 159 PRO A CA 1
ATOM 1239 C C . PRO A 1 159 ? -9.019 11.027 9.118 1.00 95.31 159 PRO A C 1
ATOM 1241 O O . PRO A 1 159 ? -9.108 11.754 8.126 1.00 95.31 159 PRO A O 1
ATOM 1244 N N . ALA A 1 160 ? -9.368 9.736 9.126 1.00 95.94 160 ALA A N 1
ATOM 1245 C CA . ALA A 1 160 ? -9.764 8.971 7.946 1.00 95.94 160 ALA A CA 1
ATOM 1246 C C . ALA A 1 160 ? -11.279 9.033 7.650 1.00 95.94 160 ALA A C 1
ATOM 1248 O O . ALA A 1 160 ? -11.757 8.406 6.705 1.00 95.94 160 ALA A O 1
ATOM 1249 N N . SER A 1 161 ? -12.041 9.844 8.395 1.00 95.00 161 SER A N 1
ATOM 1250 C CA . SER A 1 161 ? -13.470 10.081 8.155 1.00 95.00 161 SER A CA 1
ATOM 1251 C C . SER A 1 161 ? -13.720 11.417 7.456 1.00 95.00 161 SER A C 1
ATOM 1253 O O . SER A 1 161 ? -13.748 12.485 8.076 1.00 95.00 161 SER A O 1
ATOM 1255 N N . ALA A 1 162 ? -13.939 11.368 6.142 1.00 94.06 162 ALA A N 1
ATOM 1256 C CA . ALA A 1 162 ? -14.202 12.557 5.338 1.00 94.06 162 ALA A CA 1
ATOM 1257 C C . ALA A 1 162 ? -15.574 13.188 5.644 1.00 94.06 162 ALA A C 1
ATOM 1259 O O . ALA A 1 162 ? -16.606 12.518 5.650 1.00 94.06 162 ALA A O 1
ATOM 1260 N N . LYS A 1 163 ? -15.604 14.512 5.841 1.00 93.56 163 LYS A N 1
ATOM 1261 C CA . LYS A 1 163 ? -16.854 15.275 5.959 1.00 93.56 163 LYS A CA 1
ATOM 1262 C C . LYS A 1 163 ? -17.471 15.526 4.582 1.00 93.56 163 LYS A C 1
ATOM 1264 O O . LYS A 1 163 ? -16.759 15.509 3.579 1.00 93.56 163 LYS A O 1
ATOM 1269 N N . ALA A 1 164 ? -18.774 15.800 4.540 1.00 94.56 164 ALA A N 1
ATOM 1270 C CA . ALA A 1 164 ? -19.505 16.013 3.288 1.00 94.56 164 ALA A CA 1
ATOM 1271 C C . ALA A 1 164 ? -18.942 17.195 2.472 1.00 94.56 164 ALA A C 1
ATOM 1273 O O . ALA A 1 164 ? -18.906 17.150 1.246 1.00 94.56 164 ALA A O 1
ATOM 1274 N N . GLU A 1 165 ? -18.440 18.227 3.150 1.00 95.00 165 GLU A N 1
ATOM 1275 C CA . GLU A 1 165 ? -17.810 19.404 2.551 1.00 95.00 165 GLU A CA 1
ATOM 1276 C C . GLU A 1 165 ? -16.367 19.173 2.070 1.00 95.00 165 GLU A C 1
ATOM 1278 O O . GLU A 1 165 ? -15.820 19.996 1.335 1.00 95.00 165 GLU A O 1
ATOM 1283 N N . HIS A 1 166 ? -15.719 18.074 2.472 1.00 94.94 166 HIS A N 1
ATOM 1284 C CA . HIS A 1 166 ? -14.355 17.779 2.047 1.00 94.94 166 HIS A CA 1
ATOM 1285 C C . HIS A 1 166 ? -14.353 17.202 0.628 1.00 94.94 166 HIS A C 1
ATOM 1287 O O . HIS A 1 166 ? -14.852 16.102 0.385 1.00 94.94 166 HIS A O 1
ATOM 1293 N N . GLY A 1 167 ? -13.712 17.904 -0.307 1.00 96.69 167 GLY A N 1
ATOM 1294 C CA . GLY A 1 167 ? -13.323 17.312 -1.587 1.00 96.69 167 GLY A CA 1
ATOM 1295 C C . GLY A 1 167 ? -12.200 16.281 -1.409 1.00 96.69 167 GLY A C 1
ATOM 1296 O O . GLY A 1 167 ? -11.366 16.421 -0.512 1.00 96.69 167 GLY A O 1
ATOM 1297 N N . LEU A 1 168 ? -12.139 15.280 -2.293 1.00 95.75 168 LEU A N 1
ATOM 1298 C CA . LEU A 1 168 ? -11.163 14.180 -2.237 1.00 95.75 168 LEU A CA 1
ATOM 1299 C C . LEU A 1 168 ? -9.710 14.660 -2.077 1.00 95.75 168 LEU A C 1
ATOM 1301 O O . LEU A 1 168 ? -8.985 14.160 -1.224 1.00 95.75 168 LEU A O 1
ATOM 1305 N N . GLN A 1 169 ? -9.286 15.662 -2.852 1.00 94.81 169 GLN A N 1
ATOM 1306 C CA . GLN A 1 169 ? -7.897 16.139 -2.803 1.00 94.81 169 GLN A CA 1
ATOM 1307 C C . GLN A 1 169 ? -7.558 16.798 -1.460 1.00 94.81 169 GLN A C 1
ATOM 1309 O O . GLN A 1 169 ? -6.491 16.561 -0.902 1.00 94.81 169 GLN A O 1
ATOM 1314 N N . TYR A 1 170 ? -8.488 17.579 -0.899 1.00 96.19 170 TYR A N 1
ATOM 1315 C CA . TYR A 1 170 ? -8.329 18.146 0.441 1.00 96.19 170 TYR A CA 1
ATOM 1316 C C . TYR A 1 170 ? -8.258 17.044 1.505 1.00 96.19 170 TYR A C 1
ATOM 1318 O O . TYR A 1 170 ? -7.432 17.109 2.417 1.00 96.19 170 TYR A O 1
ATOM 1326 N N . PHE A 1 171 ? -9.103 16.018 1.380 1.00 96.94 171 PHE A N 1
ATOM 1327 C CA . PHE A 1 171 ? -9.087 14.879 2.287 1.00 96.94 171 PHE A CA 1
ATOM 1328 C C . PHE A 1 171 ? -7.731 14.166 2.258 1.00 96.94 171 PHE A C 1
ATOM 1330 O O . PHE A 1 171 ? -7.078 14.110 3.294 1.00 96.94 171 PHE A O 1
ATOM 1337 N N . VAL A 1 172 ? -7.254 13.729 1.088 1.00 95.00 172 VAL A N 1
ATOM 1338 C CA . VAL A 1 172 ? -5.984 12.989 0.956 1.00 95.00 172 VAL A CA 1
ATOM 1339 C C . VAL A 1 172 ? -4.790 13.798 1.478 1.00 95.00 172 VAL A C 1
ATOM 1341 O O . VAL A 1 172 ? -3.957 13.274 2.216 1.00 95.00 172 VAL A O 1
ATOM 1344 N N . LEU A 1 173 ? -4.723 15.097 1.165 1.00 95.44 173 LEU A N 1
ATOM 1345 C CA . LEU A 1 173 ? -3.629 15.962 1.623 1.00 95.44 173 LEU A CA 1
ATOM 1346 C C . LEU A 1 173 ? -3.625 16.189 3.141 1.00 95.44 173 LEU A C 1
ATOM 1348 O O . LEU A 1 173 ? -2.592 16.558 3.699 1.00 95.44 173 LEU A O 1
ATOM 1352 N N . THR A 1 174 ? -4.760 15.998 3.818 1.00 96.62 174 THR A N 1
ATOM 1353 C CA . THR A 1 174 ? -4.873 16.244 5.261 1.00 96.62 174 THR A CA 1
ATOM 1354 C C . THR A 1 174 ? -4.961 14.974 6.100 1.00 96.62 174 THR A C 1
ATOM 1356 O O . THR A 1 174 ? -4.499 15.005 7.238 1.00 96.62 174 THR A O 1
ATOM 1359 N N . THR A 1 175 ? -5.509 13.874 5.579 1.00 97.69 175 THR A N 1
ATOM 1360 C CA . THR A 1 175 ? -5.679 12.601 6.303 1.00 97.69 175 THR A CA 1
ATOM 1361 C C . THR A 1 175 ? -4.328 11.991 6.668 1.00 97.69 175 THR A C 1
ATOM 1363 O O . THR A 1 175 ? -4.068 11.767 7.844 1.00 97.69 175 THR A O 1
ATOM 1366 N N . VAL A 1 176 ? -3.406 11.839 5.711 1.00 97.00 176 VAL A N 1
ATOM 1367 C CA . VAL A 1 176 ? -2.102 11.187 5.926 1.00 97.00 176 VAL A CA 1
ATOM 1368 C C . VAL A 1 176 ? -1.279 11.838 7.051 1.00 97.00 176 VAL A C 1
ATOM 1370 O O . VAL A 1 176 ? -0.905 11.135 7.992 1.00 97.00 176 VAL A O 1
ATOM 1373 N N . PRO A 1 177 ? -1.010 13.162 7.044 1.00 97.75 177 PRO A N 1
ATOM 1374 C CA . PRO A 1 177 ? -0.243 13.777 8.128 1.00 97.75 177 PRO A CA 1
ATOM 1375 C C . PRO A 1 177 ? -0.980 13.744 9.474 1.00 97.75 177 PRO A C 1
ATOM 1377 O O . PRO A 1 177 ? -0.334 13.648 10.518 1.00 97.75 177 PRO A O 1
ATOM 1380 N N . LYS A 1 178 ? -2.318 13.804 9.485 1.00 97.88 178 LYS A N 1
ATOM 1381 C CA . LYS A 1 178 ? -3.107 13.680 10.720 1.00 97.88 178 LYS A CA 1
ATOM 1382 C C . LYS A 1 178 ? -3.032 12.263 11.292 1.00 97.88 178 LYS A C 1
ATOM 1384 O O . LYS A 1 178 ? -2.776 12.133 12.484 1.00 97.88 178 LYS A O 1
ATOM 1389 N N . GLN A 1 179 ? -3.171 11.236 10.453 1.00 97.88 179 GLN A N 1
ATOM 1390 C CA . GLN A 1 179 ? -3.032 9.830 10.844 1.00 97.88 179 GLN A CA 1
ATOM 1391 C C . GLN A 1 179 ? -1.641 9.546 11.416 1.00 97.88 179 GLN A C 1
ATOM 1393 O O . GLN A 1 179 ? -1.506 8.931 12.475 1.00 97.88 179 GLN A O 1
ATOM 1398 N N . PHE A 1 180 ? -0.598 10.077 10.769 1.00 97.62 180 PHE A N 1
ATOM 1399 C CA . PHE A 1 180 ? 0.758 10.048 11.302 1.00 97.62 180 PHE A CA 1
ATOM 1400 C C . PHE A 1 180 ? 0.791 10.667 12.702 1.00 97.62 180 PHE A C 1
ATOM 1402 O O . PHE A 1 180 ? 1.077 9.969 13.664 1.00 97.62 180 PHE A O 1
ATOM 1409 N N . VAL A 1 181 ? 0.405 11.933 12.870 1.00 97.06 181 VAL A N 1
ATOM 1410 C CA . VAL A 1 181 ? 0.421 12.601 14.185 1.00 97.06 181 VAL A CA 1
ATOM 1411 C C . VAL A 1 181 ? -0.376 11.832 15.249 1.00 97.06 181 VAL A C 1
ATOM 1413 O O . VAL A 1 181 ? 0.081 11.711 16.390 1.00 97.06 181 VAL A O 1
ATOM 1416 N N . ASP A 1 182 ? -1.540 11.291 14.901 1.00 96.56 182 ASP A N 1
ATOM 1417 C CA . ASP A 1 182 ? -2.384 10.554 15.839 1.00 96.56 182 ASP A CA 1
ATOM 1418 C C . ASP A 1 182 ? -1.775 9.209 16.241 1.00 96.56 182 ASP A C 1
ATOM 1420 O O . ASP A 1 182 ? -1.815 8.868 17.426 1.00 96.56 182 ASP A O 1
ATOM 1424 N N . SER A 1 183 ? -1.086 8.508 15.338 1.00 96.19 183 SER A N 1
ATOM 1425 C CA . SER A 1 183 ? -0.332 7.297 15.694 1.00 96.19 183 SER A CA 1
ATOM 1426 C C . SER A 1 183 ? 0.757 7.564 16.749 1.00 96.19 183 SER A C 1
ATOM 1428 O O . SER A 1 183 ? 0.923 6.772 17.680 1.00 96.19 183 SER A O 1
ATOM 1430 N N . TRP A 1 184 ? 1.440 8.718 16.693 1.00 95.62 184 TRP A N 1
ATOM 1431 C CA . TRP A 1 184 ? 2.409 9.126 17.722 1.00 95.62 184 TRP A CA 1
ATOM 1432 C C . TRP A 1 184 ? 1.715 9.414 19.049 1.00 95.62 184 TRP A C 1
ATOM 1434 O O . TRP A 1 184 ? 2.179 8.956 20.093 1.00 95.62 184 TRP A O 1
ATOM 1444 N N . LYS A 1 185 ? 0.595 10.149 19.036 1.00 94.38 185 LYS A N 1
ATOM 1445 C CA . LYS A 1 185 ? -0.177 10.430 20.259 1.00 94.38 185 LYS A CA 1
ATOM 1446 C C . LYS A 1 185 ? -0.657 9.143 20.926 1.00 94.38 185 LYS A C 1
ATOM 1448 O O . LYS A 1 185 ? -0.547 9.022 22.146 1.00 94.38 185 LYS A O 1
ATOM 1453 N N . ILE A 1 186 ? -1.154 8.190 20.137 1.00 94.19 186 ILE A N 1
ATOM 1454 C CA . ILE A 1 186 ? -1.595 6.874 20.610 1.00 94.19 186 ILE A CA 1
ATOM 1455 C C . ILE A 1 186 ? -0.437 6.154 21.302 1.00 94.19 186 ILE A C 1
ATOM 1457 O O . ILE A 1 186 ? -0.584 5.719 22.442 1.00 94.19 186 ILE A O 1
ATOM 1461 N N . GLU A 1 187 ? 0.723 6.057 20.654 1.00 93.94 187 GLU A N 1
ATOM 1462 C CA . GLU A 1 187 ? 1.853 5.295 21.192 1.00 93.94 187 GLU A CA 1
ATOM 1463 C C . GLU A 1 187 ? 2.540 5.984 22.385 1.00 93.94 187 GLU A C 1
ATOM 1465 O O . GLU A 1 187 ? 2.942 5.303 23.331 1.00 93.94 187 GLU A O 1
ATOM 1470 N N . MET A 1 188 ? 2.590 7.319 22.420 1.00 90.88 188 MET A N 1
ATOM 1471 C CA . MET A 1 188 ? 3.036 8.072 23.602 1.00 90.88 188 MET A CA 1
ATOM 1472 C C . MET A 1 188 ? 2.070 7.918 24.784 1.00 90.88 188 MET A C 1
ATOM 1474 O O . MET A 1 188 ? 2.504 7.766 25.927 1.00 90.88 188 MET A O 1
ATOM 1478 N N . GLY A 1 189 ? 0.758 7.894 24.527 1.00 89.88 189 GLY A N 1
ATOM 1479 C CA . GLY A 1 189 ? -0.273 7.699 25.553 1.00 89.88 189 GLY A CA 1
ATOM 1480 C C . GLY A 1 189 ? -0.195 6.347 26.270 1.00 89.88 189 GLY A C 1
ATOM 1481 O O . GLY A 1 189 ? -0.788 6.177 27.334 1.00 89.88 189 GLY A O 1
ATOM 1482 N N . ARG A 1 190 ? 0.570 5.390 25.731 1.00 87.56 190 ARG A N 1
ATOM 1483 C CA . ARG A 1 190 ? 0.808 4.067 26.332 1.00 87.56 190 ARG A CA 1
ATOM 1484 C C . ARG A 1 190 ? 1.937 4.059 27.369 1.00 87.56 190 ARG A C 1
ATOM 1486 O O . ARG A 1 190 ? 2.264 2.994 27.882 1.00 87.56 190 ARG A O 1
ATOM 1493 N N . GLY A 1 191 ? 2.521 5.218 27.685 1.00 75.75 191 GLY A N 1
ATOM 1494 C CA . GLY A 1 191 ? 3.572 5.353 28.700 1.00 75.75 191 GLY A CA 1
ATOM 1495 C C . GLY A 1 191 ? 4.958 4.900 28.233 1.00 75.75 191 GLY A C 1
ATOM 1496 O O . GLY A 1 191 ? 5.854 4.721 29.054 1.00 75.75 191 GLY A O 1
ATOM 1497 N N . ASN A 1 192 ? 5.144 4.715 26.925 1.00 72.44 192 ASN A N 1
ATOM 1498 C CA . ASN A 1 192 ? 6.437 4.379 26.343 1.00 72.44 192 ASN A CA 1
ATOM 1499 C C . ASN A 1 192 ? 7.303 5.639 26.182 1.00 72.44 192 ASN A C 1
ATOM 1501 O O . ASN A 1 192 ? 6.794 6.728 25.916 1.00 72.44 192 ASN A O 1
ATOM 1505 N N . SER A 1 193 ? 8.626 5.489 26.307 1.00 75.06 193 SER A N 1
ATOM 1506 C CA . SER A 1 193 ? 9.574 6.572 26.011 1.00 75.06 193 SER A CA 1
ATOM 1507 C C . SER A 1 193 ? 9.377 7.088 24.582 1.00 75.06 193 SER A C 1
ATOM 1509 O O . SER A 1 193 ? 9.250 6.286 23.656 1.00 75.06 193 SER A O 1
ATOM 1511 N N . MET A 1 194 ? 9.429 8.414 24.396 1.00 71.25 194 MET A N 1
ATOM 1512 C CA . MET A 1 194 ? 9.340 9.077 23.083 1.00 71.25 194 MET A CA 1
ATOM 1513 C C . MET A 1 194 ? 10.337 8.501 22.061 1.00 71.25 194 MET A C 1
ATOM 1515 O O . MET A 1 194 ? 10.063 8.462 20.868 1.00 71.25 194 MET A O 1
ATOM 1519 N N . PHE A 1 195 ? 11.490 8.018 22.530 1.00 73.00 195 PHE A N 1
ATOM 1520 C CA . PHE A 1 195 ? 12.542 7.492 21.663 1.00 73.00 195 PHE A CA 1
ATOM 1521 C C . PHE A 1 195 ? 12.319 6.037 21.232 1.00 73.00 195 PHE A C 1
ATOM 1523 O O . PHE A 1 195 ? 12.815 5.639 20.181 1.00 73.00 195 PHE A O 1
ATOM 1530 N N . PHE A 1 196 ? 11.558 5.248 21.995 1.00 79.88 196 PHE A N 1
ATOM 1531 C CA . PHE A 1 196 ? 11.472 3.791 21.818 1.00 79.88 196 PHE A CA 1
ATOM 1532 C C . PHE A 1 196 ? 10.037 3.261 21.721 1.00 79.88 196 PHE A C 1
ATOM 1534 O O . PHE A 1 196 ? 9.807 2.066 21.909 1.00 79.88 196 PHE A O 1
ATOM 1541 N N . HIS A 1 197 ? 9.056 4.123 21.452 1.00 89.25 197 HIS A N 1
ATOM 1542 C CA . HIS A 1 197 ? 7.697 3.663 21.185 1.00 89.25 197 HIS A CA 1
ATOM 1543 C C . HIS A 1 197 ? 7.550 3.168 19.742 1.00 89.25 197 HIS A C 1
ATOM 1545 O O . HIS A 1 197 ? 8.368 3.451 18.869 1.00 89.25 197 HIS A O 1
ATOM 1551 N N . GLN A 1 198 ? 6.475 2.433 19.463 1.00 92.06 198 GLN A N 1
ATOM 1552 C CA . GLN A 1 198 ? 6.340 1.720 18.194 1.00 92.06 198 GLN A CA 1
ATOM 1553 C C . GLN A 1 198 ? 6.393 2.657 16.975 1.00 92.06 198 GLN A C 1
ATOM 1555 O O . GLN A 1 198 ? 7.128 2.384 16.032 1.00 92.06 198 GLN A O 1
ATOM 1560 N N . ALA A 1 199 ? 5.700 3.801 17.030 1.00 93.44 199 ALA A N 1
ATOM 1561 C CA . ALA A 1 199 ? 5.720 4.773 15.936 1.00 93.44 199 ALA A CA 1
ATOM 1562 C C . ALA A 1 199 ? 7.120 5.377 15.654 1.00 93.44 199 ALA A C 1
ATOM 1564 O O . ALA A 1 199 ? 7.459 5.587 14.492 1.00 93.44 199 ALA A O 1
ATOM 1565 N N . SER A 1 200 ? 7.981 5.583 16.668 1.00 94.19 200 SER A N 1
ATOM 1566 C CA . SER A 1 200 ? 9.350 6.069 16.432 1.00 94.19 200 SER A CA 1
ATOM 1567 C C . SER A 1 200 ? 10.212 4.997 15.764 1.00 94.19 200 SER A C 1
ATOM 1569 O O . SER A 1 200 ? 10.946 5.300 14.827 1.00 94.19 200 SER A O 1
ATOM 1571 N N . LEU A 1 201 ? 10.083 3.734 16.187 1.00 95.00 201 LEU A N 1
ATOM 1572 C CA . LEU A 1 201 ? 10.785 2.604 15.570 1.00 95.00 201 LEU A CA 1
ATOM 1573 C C . LEU A 1 201 ? 10.347 2.384 14.119 1.00 95.00 201 LEU A C 1
ATOM 1575 O O . LEU A 1 201 ? 11.192 2.151 13.260 1.00 95.00 201 LEU A O 1
ATOM 1579 N N . PHE A 1 202 ? 9.050 2.499 13.836 1.00 96.38 202 PHE A N 1
ATOM 1580 C CA . PHE A 1 202 ? 8.505 2.412 12.482 1.00 96.38 202 PHE A CA 1
ATOM 1581 C C . PHE A 1 202 ? 9.078 3.486 11.560 1.00 96.38 202 PHE A C 1
ATOM 1583 O O . PHE A 1 202 ? 9.603 3.150 10.499 1.00 96.38 202 PHE A O 1
ATOM 1590 N N . LEU A 1 203 ? 9.088 4.747 12.004 1.00 96.75 203 LEU A N 1
ATOM 1591 C CA . LEU A 1 203 ? 9.704 5.832 11.244 1.00 96.75 203 LEU A CA 1
ATOM 1592 C C . LEU A 1 203 ? 11.197 5.582 11.000 1.00 96.75 203 LEU A C 1
ATOM 1594 O O . LEU A 1 203 ? 11.684 5.792 9.894 1.00 96.75 203 LEU A O 1
ATOM 1598 N N . LEU A 1 204 ? 11.937 5.123 12.015 1.00 96.94 204 LEU A N 1
ATOM 1599 C CA . LEU A 1 204 ? 13.359 4.813 11.857 1.00 96.94 204 LEU A CA 1
ATOM 1600 C C . LEU A 1 204 ? 13.582 3.711 10.816 1.00 96.94 204 LEU A C 1
ATOM 1602 O O . LEU A 1 204 ? 14.451 3.867 9.963 1.00 96.94 204 LEU A O 1
ATOM 1606 N N . ILE A 1 205 ? 12.793 2.632 10.846 1.00 97.69 205 ILE A N 1
ATOM 1607 C CA . ILE A 1 205 ? 12.868 1.545 9.856 1.00 97.69 205 ILE A CA 1
ATOM 1608 C C . ILE A 1 205 ? 12.637 2.087 8.439 1.00 97.69 205 ILE A C 1
ATOM 1610 O O . ILE A 1 205 ? 13.412 1.778 7.533 1.00 97.69 205 ILE A O 1
ATOM 1614 N N . GLU A 1 206 ? 11.619 2.924 8.240 1.00 98.19 206 GLU A N 1
ATOM 1615 C CA . GLU A 1 206 ? 11.311 3.526 6.937 1.00 98.19 206 GLU A CA 1
ATOM 1616 C C . GLU A 1 206 ? 12.437 4.452 6.461 1.00 98.19 206 GLU A C 1
ATOM 1618 O O . GLU A 1 206 ? 12.908 4.316 5.332 1.00 98.19 206 GLU A O 1
ATOM 1623 N N . LEU A 1 207 ? 12.958 5.320 7.333 1.00 98.38 207 LEU A N 1
ATOM 1624 C CA . LEU A 1 207 ? 14.088 6.196 7.011 1.00 98.38 207 LEU A CA 1
ATOM 1625 C C . LEU A 1 207 ? 15.351 5.399 6.659 1.00 98.38 207 LEU A C 1
ATOM 1627 O O . LEU A 1 207 ? 15.994 5.688 5.650 1.00 98.38 207 LEU A O 1
ATOM 1631 N N . PHE A 1 208 ? 15.691 4.366 7.436 1.00 98.44 208 PHE A N 1
ATOM 1632 C CA . PHE A 1 208 ? 16.823 3.487 7.129 1.00 98.44 208 PHE A CA 1
ATOM 1633 C C . PHE A 1 208 ? 16.628 2.730 5.818 1.00 98.44 208 PHE A C 1
ATOM 1635 O O . PHE A 1 208 ? 17.601 2.497 5.105 1.00 98.44 208 PHE A O 1
ATOM 1642 N N . THR A 1 209 ? 15.390 2.390 5.468 1.00 98.44 209 THR A N 1
ATOM 1643 C CA . THR A 1 209 ? 15.072 1.753 4.185 1.00 98.44 209 THR A CA 1
ATOM 1644 C C . THR A 1 209 ? 15.348 2.700 3.028 1.00 98.44 209 THR A C 1
ATOM 1646 O O . THR A 1 209 ? 16.048 2.318 2.096 1.00 98.44 209 THR A O 1
ATOM 1649 N N . LEU A 1 210 ? 14.889 3.953 3.103 1.00 98.62 210 LEU A N 1
ATOM 1650 C CA . LEU A 1 210 ? 15.157 4.956 2.066 1.00 98.62 210 LEU A CA 1
ATOM 1651 C C . LEU A 1 210 ? 16.656 5.253 1.928 1.00 98.62 210 LEU A C 1
ATOM 1653 O O . LEU A 1 210 ? 17.172 5.333 0.814 1.00 98.62 210 LEU A O 1
ATOM 1657 N N . VAL A 1 211 ? 17.371 5.356 3.051 1.00 98.69 211 VAL A N 1
ATOM 1658 C CA . VAL A 1 211 ? 18.833 5.517 3.067 1.00 98.69 211 VAL A CA 1
ATOM 1659 C C . VAL A 1 211 ? 19.526 4.297 2.449 1.00 98.69 211 VAL A C 1
ATOM 1661 O O . VAL A 1 211 ? 20.427 4.453 1.628 1.00 98.69 211 VAL A O 1
ATOM 1664 N N . GLY A 1 212 ? 19.090 3.084 2.792 1.00 98.62 212 GLY A N 1
ATOM 1665 C CA . GLY A 1 212 ? 19.607 1.843 2.218 1.00 98.62 212 GLY A CA 1
ATOM 1666 C C . GLY A 1 212 ? 19.392 1.769 0.707 1.00 98.62 212 GLY A C 1
ATOM 1667 O O . GLY A 1 212 ? 20.338 1.499 -0.028 1.00 98.62 212 GLY A O 1
ATOM 1668 N N . LEU A 1 213 ? 18.184 2.085 0.230 1.00 98.62 213 LEU A N 1
ATOM 1669 C CA . LEU A 1 213 ? 17.874 2.151 -1.201 1.00 98.62 213 LEU A CA 1
ATOM 1670 C C . LEU A 1 213 ? 18.755 3.177 -1.922 1.00 98.62 213 LEU A C 1
ATOM 1672 O O . LEU A 1 213 ? 19.290 2.871 -2.985 1.00 98.62 213 LEU A O 1
ATOM 1676 N N . TYR A 1 214 ? 18.966 4.357 -1.330 1.00 98.56 214 TYR A N 1
ATOM 1677 C CA . TYR A 1 214 ? 19.848 5.380 -1.894 1.00 98.56 214 TYR A CA 1
ATOM 1678 C C . TYR A 1 214 ? 21.285 4.872 -2.068 1.00 98.56 214 TYR A C 1
ATOM 1680 O O . TYR A 1 214 ? 21.855 5.012 -3.148 1.00 98.56 214 TYR A O 1
ATOM 1688 N N . TYR A 1 215 ? 21.870 4.270 -1.029 1.00 98.56 215 TYR A N 1
ATOM 1689 C CA . TYR A 1 215 ? 23.262 3.813 -1.080 1.00 98.56 215 TYR A CA 1
ATOM 1690 C C . TYR A 1 215 ? 23.467 2.566 -1.945 1.00 98.56 215 TYR A C 1
ATOM 1692 O O . TYR A 1 215 ? 24.541 2.414 -2.521 1.00 98.56 215 TYR A O 1
ATOM 1700 N N . LEU A 1 216 ? 22.471 1.679 -2.037 1.00 98.31 216 LEU A N 1
ATOM 1701 C CA . LEU A 1 216 ? 22.573 0.445 -2.821 1.00 98.31 216 LEU A CA 1
ATOM 1702 C C . LEU A 1 216 ? 22.231 0.648 -4.300 1.00 98.31 216 LEU A C 1
ATOM 1704 O O . LEU A 1 216 ? 22.861 0.034 -5.156 1.00 98.31 216 LEU A O 1
ATOM 1708 N N . PHE A 1 217 ? 21.235 1.485 -4.600 1.00 98.25 217 PHE A N 1
ATOM 1709 C CA . PHE A 1 217 ? 20.618 1.557 -5.929 1.00 98.25 217 PHE A CA 1
ATOM 1710 C C . PHE A 1 217 ? 20.531 2.975 -6.508 1.00 98.25 217 PHE A C 1
ATOM 1712 O O . PHE A 1 217 ? 20.170 3.150 -7.670 1.00 98.25 217 PHE A O 1
ATOM 1719 N N . GLY A 1 218 ? 20.875 3.998 -5.725 1.00 98.19 218 GLY A N 1
ATOM 1720 C CA . GLY A 1 218 ? 20.861 5.390 -6.157 1.00 98.19 218 GLY A CA 1
ATOM 1721 C C . GLY A 1 218 ? 19.501 6.080 -6.022 1.00 98.19 218 GLY A C 1
ATOM 1722 O O . GLY A 1 218 ? 18.468 5.490 -5.702 1.00 98.19 218 GLY A O 1
ATOM 1723 N N . ILE A 1 219 ? 19.510 7.392 -6.270 1.00 98.38 219 ILE A N 1
ATOM 1724 C CA . ILE A 1 219 ? 18.360 8.275 -6.028 1.00 98.38 219 ILE A CA 1
ATOM 1725 C C . ILE A 1 219 ? 17.152 7.978 -6.933 1.00 98.38 219 ILE A C 1
ATOM 1727 O O . ILE A 1 219 ? 16.017 8.202 -6.521 1.00 98.38 219 ILE A O 1
ATOM 1731 N N . GLY A 1 220 ? 17.373 7.443 -8.141 1.00 98.12 220 GLY A N 1
ATOM 1732 C CA . GLY A 1 220 ? 16.293 7.075 -9.064 1.00 98.12 220 GLY A CA 1
ATOM 1733 C C . GLY A 1 220 ? 15.362 6.013 -8.473 1.00 98.12 220 GLY A C 1
ATOM 1734 O O . GLY A 1 220 ? 14.143 6.180 -8.495 1.00 98.12 220 GLY A O 1
ATOM 1735 N N . VAL A 1 221 ? 15.933 4.979 -7.843 1.00 98.75 221 VAL A N 1
ATOM 1736 C CA . VAL A 1 221 ? 15.164 3.928 -7.157 1.00 98.75 221 VAL A CA 1
ATOM 1737 C C . VAL A 1 221 ? 14.417 4.476 -5.946 1.00 98.75 221 VAL A C 1
ATOM 1739 O O . VAL A 1 221 ? 13.274 4.090 -5.724 1.00 98.75 221 VAL A O 1
ATOM 1742 N N . VAL A 1 222 ? 15.004 5.412 -5.195 1.00 98.81 222 VAL A N 1
ATOM 1743 C CA . VAL A 1 222 ? 14.315 6.059 -4.065 1.00 98.81 222 VAL A CA 1
ATOM 1744 C C . VAL A 1 222 ? 13.067 6.801 -4.539 1.00 98.81 222 VAL A C 1
ATOM 1746 O O . VAL A 1 222 ? 11.998 6.616 -3.961 1.00 98.81 222 VAL A O 1
ATOM 1749 N N . TRP A 1 223 ? 13.165 7.601 -5.605 1.00 98.69 223 TRP A N 1
ATOM 1750 C CA . TRP A 1 223 ? 12.007 8.324 -6.139 1.00 98.69 223 TRP A CA 1
ATOM 1751 C C . TRP A 1 223 ? 10.945 7.392 -6.716 1.00 98.69 223 TRP A C 1
ATOM 1753 O O . TRP A 1 223 ? 9.761 7.605 -6.465 1.00 98.69 223 TRP A O 1
ATOM 1763 N N . ALA A 1 224 ? 11.348 6.341 -7.431 1.00 98.75 224 ALA A N 1
ATOM 1764 C CA . ALA A 1 224 ? 10.421 5.338 -7.949 1.00 98.75 224 ALA A CA 1
ATOM 1765 C C . ALA A 1 224 ? 9.708 4.581 -6.810 1.00 98.75 224 ALA A C 1
ATOM 1767 O O . ALA A 1 224 ? 8.490 4.403 -6.842 1.00 98.75 224 ALA A O 1
ATOM 1768 N N . PHE A 1 225 ? 10.443 4.201 -5.758 1.00 98.88 225 PHE A N 1
ATOM 1769 C CA . PHE A 1 225 ? 9.895 3.553 -4.566 1.00 98.88 225 PHE A CA 1
ATOM 1770 C C . PHE A 1 225 ? 8.919 4.467 -3.813 1.00 98.88 225 PHE A C 1
ATOM 1772 O O . PHE A 1 225 ? 7.812 4.046 -3.486 1.00 98.88 225 PHE A O 1
ATOM 1779 N N . LEU A 1 226 ? 9.274 5.735 -3.595 1.00 98.88 226 LEU A N 1
ATOM 1780 C CA . LEU A 1 226 ? 8.358 6.715 -3.003 1.00 98.88 226 LEU A CA 1
ATOM 1781 C C . LEU A 1 226 ? 7.130 6.958 -3.891 1.00 98.88 226 LEU A C 1
ATOM 1783 O O . LEU A 1 226 ? 6.028 7.122 -3.373 1.00 98.88 226 LEU A O 1
ATOM 1787 N N . GLY A 1 227 ? 7.299 6.935 -5.215 1.00 98.81 227 GLY A N 1
ATOM 1788 C CA . GLY A 1 227 ? 6.210 7.039 -6.181 1.00 98.81 227 GLY A CA 1
ATOM 1789 C C . GLY A 1 227 ? 5.197 5.904 -6.042 1.00 98.81 227 GLY A C 1
ATOM 1790 O O . GLY A 1 227 ? 4.001 6.170 -5.930 1.00 98.81 227 GLY A O 1
ATOM 1791 N N . GLN A 1 228 ? 5.651 4.647 -5.975 1.00 98.75 228 GLN A N 1
ATOM 1792 C CA . GLN A 1 228 ? 4.735 3.514 -5.795 1.00 98.75 228 GLN A CA 1
ATOM 1793 C C . GLN A 1 228 ? 4.082 3.520 -4.402 1.00 98.75 228 GLN A C 1
ATOM 1795 O O . GLN A 1 228 ? 2.885 3.249 -4.301 1.00 98.75 228 GLN A O 1
ATOM 1800 N N . CYS A 1 229 ? 4.808 3.931 -3.349 1.00 98.88 229 CYS A N 1
ATOM 1801 C CA . CYS A 1 229 ? 4.231 4.139 -2.015 1.00 98.88 229 CYS A CA 1
ATOM 1802 C C . CYS A 1 229 ? 3.103 5.180 -2.060 1.00 98.88 229 CYS A C 1
ATOM 1804 O O . CYS A 1 229 ? 2.022 4.942 -1.528 1.00 98.88 229 CYS A O 1
ATOM 1806 N N . ALA A 1 230 ? 3.329 6.316 -2.727 1.00 98.69 230 ALA A N 1
ATOM 1807 C CA . ALA A 1 230 ? 2.340 7.385 -2.840 1.00 98.69 230 ALA A CA 1
ATOM 1808 C C . ALA A 1 230 ? 1.067 6.919 -3.559 1.00 98.69 230 ALA A C 1
ATOM 1810 O O . ALA A 1 230 ? -0.030 7.258 -3.127 1.00 98.69 230 ALA A O 1
ATOM 1811 N N . VAL A 1 231 ? 1.196 6.108 -4.613 1.00 98.62 231 VAL A N 1
ATOM 1812 C CA . VAL A 1 231 ? 0.047 5.516 -5.318 1.00 98.62 231 VAL A CA 1
ATOM 1813 C C . VAL A 1 231 ? -0.711 4.534 -4.419 1.00 98.62 231 VAL A C 1
ATOM 1815 O O . VAL A 1 231 ? -1.938 4.594 -4.364 1.00 98.62 231 VAL A O 1
ATOM 1818 N N . ALA A 1 232 ? -0.004 3.671 -3.682 1.00 98.62 232 ALA A N 1
ATOM 1819 C CA . ALA A 1 232 ? -0.618 2.715 -2.758 1.00 98.62 232 ALA A CA 1
ATOM 1820 C C . ALA A 1 232 ? -1.406 3.423 -1.643 1.00 98.62 232 ALA A C 1
ATOM 1822 O O . ALA A 1 232 ? -2.566 3.094 -1.391 1.00 98.62 232 ALA A O 1
ATOM 1823 N N . VAL A 1 233 ? -0.798 4.437 -1.017 1.00 98.50 233 VAL A N 1
ATOM 1824 C CA . VAL A 1 233 ? -1.433 5.253 0.029 1.00 98.50 233 VAL A CA 1
ATOM 1825 C C . VAL A 1 233 ? -2.595 6.062 -0.541 1.00 98.50 233 VAL A C 1
ATOM 1827 O O . VAL A 1 233 ? -3.654 6.120 0.072 1.00 98.50 233 VAL A O 1
ATOM 1830 N N . TYR A 1 234 ? -2.454 6.635 -1.740 1.00 98.06 234 TYR A N 1
ATOM 1831 C CA . TYR A 1 234 ? -3.564 7.325 -2.398 1.00 98.06 234 TYR A CA 1
ATOM 1832 C C . TYR A 1 234 ? -4.760 6.391 -2.608 1.00 98.06 234 TYR A C 1
ATOM 1834 O O . TYR A 1 234 ? -5.892 6.794 -2.354 1.00 98.06 234 TYR A O 1
ATOM 1842 N N . LEU A 1 235 ? -4.525 5.145 -3.037 1.00 96.56 235 LEU A N 1
ATOM 1843 C CA . LEU A 1 235 ? -5.588 4.159 -3.222 1.00 96.56 235 LEU A CA 1
ATOM 1844 C C . LEU A 1 235 ? -6.280 3.808 -1.896 1.00 96.56 235 LEU A C 1
ATOM 1846 O O . LEU A 1 235 ? -7.508 3.767 -1.857 1.00 96.56 235 LEU A O 1
ATOM 1850 N N . LEU A 1 236 ? -5.518 3.614 -0.812 1.00 96.75 236 LEU A N 1
ATOM 1851 C CA . LEU A 1 236 ? -6.071 3.418 0.534 1.00 96.75 236 LEU A CA 1
ATOM 1852 C C . LEU A 1 236 ? -6.976 4.588 0.935 1.00 96.75 236 LEU A C 1
ATOM 1854 O O . LEU A 1 236 ? -8.133 4.385 1.298 1.00 96.75 236 LEU A O 1
ATOM 1858 N N . GLU A 1 237 ? -6.466 5.816 0.846 1.00 97.31 237 GLU A N 1
ATOM 1859 C CA . GLU A 1 237 ? -7.213 7.000 1.272 1.00 97.31 237 GLU A CA 1
ATOM 1860 C C . GLU A 1 237 ? -8.411 7.284 0.368 1.00 97.31 237 GLU A C 1
ATOM 1862 O O . GLU A 1 237 ? -9.454 7.730 0.836 1.00 97.31 237 GLU A O 1
ATOM 1867 N N . TYR A 1 238 ? -8.318 6.976 -0.923 1.00 96.00 238 TYR A N 1
ATOM 1868 C CA . TYR A 1 238 ? -9.459 7.027 -1.830 1.00 96.00 238 TYR A CA 1
ATOM 1869 C C . TYR A 1 238 ? -10.579 6.077 -1.386 1.00 96.00 238 TYR A C 1
ATOM 1871 O O . TYR A 1 238 ? -11.751 6.461 -1.373 1.00 96.00 238 TYR A O 1
ATOM 1879 N N . VAL A 1 239 ? -10.229 4.858 -0.965 1.00 93.81 239 VAL A N 1
ATOM 1880 C CA . VAL A 1 239 ? -11.196 3.898 -0.419 1.00 93.81 239 VAL A CA 1
ATOM 1881 C C . VAL A 1 239 ? -11.767 4.399 0.908 1.00 93.81 239 VAL A C 1
ATOM 1883 O O . VAL A 1 239 ? -12.988 4.400 1.060 1.00 93.81 239 VAL A O 1
ATOM 1886 N N . ASN A 1 240 ? -10.937 4.893 1.833 1.00 94.69 240 ASN A N 1
ATOM 1887 C CA . ASN A 1 240 ? -11.409 5.488 3.093 1.00 94.69 240 ASN A CA 1
ATOM 1888 C C . ASN A 1 240 ? -12.379 6.647 2.842 1.00 94.69 240 ASN A C 1
ATOM 1890 O O . ASN A 1 240 ? -13.435 6.724 3.474 1.00 94.69 240 ASN A O 1
ATOM 1894 N N . TYR A 1 241 ? -12.062 7.504 1.868 1.00 95.94 241 TYR A N 1
ATOM 1895 C CA . TYR A 1 241 ? -12.927 8.597 1.452 1.00 95.94 241 TYR A CA 1
ATOM 1896 C C . TYR A 1 241 ? -14.294 8.064 1.034 1.00 95.94 241 TYR A C 1
ATOM 1898 O O . TYR A 1 241 ? -15.285 8.413 1.662 1.00 95.94 241 TYR A O 1
ATOM 1906 N N . ILE A 1 242 ? -14.371 7.172 0.043 1.00 94.12 242 ILE A N 1
ATOM 1907 C CA . ILE A 1 242 ? -15.663 6.658 -0.446 1.00 94.12 242 ILE A CA 1
ATOM 1908 C C . ILE A 1 242 ? -16.435 5.929 0.655 1.00 94.12 242 ILE A C 1
ATOM 1910 O O . ILE A 1 242 ? -17.652 6.075 0.751 1.00 94.12 242 ILE A O 1
ATOM 1914 N N . ARG A 1 243 ? -15.741 5.168 1.505 1.00 91.38 243 ARG A N 1
ATOM 1915 C CA . ARG A 1 243 ? -16.378 4.397 2.574 1.00 91.38 243 ARG A CA 1
ATOM 1916 C C . ARG A 1 243 ? -17.021 5.263 3.644 1.00 91.38 243 ARG A C 1
ATOM 1918 O O . ARG A 1 243 ? -18.045 4.851 4.181 1.00 91.38 243 ARG A O 1
ATOM 1925 N N . HIS A 1 244 ? -16.435 6.411 3.970 1.00 93.38 244 HIS A N 1
ATOM 1926 C CA . HIS A 1 244 ? -16.848 7.215 5.126 1.00 93.38 244 HIS A CA 1
ATOM 1927 C C . HIS A 1 244 ? -17.352 8.615 4.766 1.00 93.38 244 HIS A C 1
ATOM 1929 O O . HIS A 1 244 ? -17.749 9.364 5.659 1.00 93.38 244 HIS A O 1
ATOM 1935 N N . TRP A 1 245 ? -17.364 8.988 3.483 1.00 94.75 245 TRP A N 1
ATOM 1936 C CA . TRP A 1 245 ? -17.705 10.341 3.052 1.00 94.75 245 TRP A CA 1
ATOM 1937 C C . TRP A 1 245 ? -19.107 10.759 3.498 1.00 94.75 245 TRP A C 1
ATOM 1939 O O . TRP A 1 245 ? -20.118 10.173 3.117 1.00 94.75 245 TRP A O 1
ATOM 1949 N N . GLY A 1 246 ? -19.151 11.800 4.332 1.00 94.06 246 GLY A N 1
ATOM 1950 C CA . GLY A 1 246 ? -20.390 12.364 4.864 1.00 94.06 246 GLY A CA 1
ATOM 1951 C C . GLY A 1 246 ? -21.074 11.510 5.937 1.00 94.06 246 GLY A C 1
ATOM 1952 O O . GLY A 1 246 ? -22.064 11.964 6.510 1.00 94.06 246 GLY A O 1
ATOM 1953 N N . LEU A 1 247 ? -20.552 10.321 6.258 1.00 93.19 247 LEU A N 1
ATOM 1954 C CA . LEU A 1 247 ? -21.131 9.421 7.255 1.00 93.19 247 LEU A CA 1
ATOM 1955 C C . LEU A 1 247 ? -20.656 9.803 8.654 1.00 93.19 247 LEU A C 1
ATOM 1957 O O . LEU A 1 247 ? -19.455 9.844 8.926 1.00 93.19 247 LEU A O 1
ATOM 1961 N N . ARG A 1 248 ? -21.602 10.095 9.553 1.00 93.44 248 ARG A N 1
ATOM 1962 C CA . ARG A 1 248 ? -21.318 10.667 10.875 1.00 93.44 248 ARG A CA 1
ATOM 1963 C C . ARG A 1 248 ? -22.035 9.922 11.994 1.00 93.44 248 ARG A C 1
ATOM 1965 O O . ARG A 1 248 ? -23.159 9.463 11.815 1.00 93.44 248 ARG A O 1
ATOM 1972 N N . ARG A 1 249 ? -21.392 9.862 13.159 1.00 92.88 249 ARG A N 1
ATOM 1973 C CA . ARG A 1 249 ? -21.975 9.393 14.426 1.00 92.88 249 ARG A CA 1
ATOM 1974 C C . ARG A 1 249 ? -21.386 10.146 15.615 1.00 92.88 249 ARG A C 1
ATOM 1976 O O . ARG A 1 249 ? -20.320 10.756 15.490 1.00 92.88 249 ARG A O 1
ATOM 1983 N N . ASP A 1 250 ? -22.014 10.031 16.782 1.00 89.50 250 ASP A N 1
ATOM 1984 C CA . ASP A 1 250 ? -21.379 10.450 18.027 1.00 89.50 250 ASP A CA 1
ATOM 1985 C C . ASP A 1 250 ? -20.359 9.408 18.508 1.00 89.50 250 ASP A C 1
ATOM 1987 O O . ASP A 1 250 ? -20.491 8.203 18.286 1.00 89.50 250 ASP A O 1
ATOM 1991 N N . VAL A 1 251 ? -19.334 9.859 19.239 1.00 88.12 251 VAL A N 1
ATOM 1992 C CA . VAL A 1 251 ? -18.261 8.985 19.763 1.00 88.12 251 VAL A CA 1
ATOM 1993 C C . VAL A 1 251 ? -18.815 7.853 20.643 1.00 88.12 251 VAL A C 1
ATOM 1995 O O . VAL A 1 251 ? -18.219 6.778 20.710 1.00 88.12 251 VAL A O 1
ATOM 1998 N N . LYS A 1 252 ? -19.950 8.087 21.316 1.00 88.06 252 LYS A N 1
ATOM 1999 C CA . LYS A 1 252 ? -20.615 7.110 22.195 1.00 88.06 252 LYS A CA 1
ATOM 2000 C C . LYS A 1 252 ? -21.481 6.102 21.437 1.00 88.06 252 LYS A C 1
ATOM 2002 O O . LYS A 1 252 ? -21.817 5.065 22.011 1.00 88.06 252 LYS A O 1
ATOM 2007 N N . ASP A 1 253 ? -21.837 6.395 20.190 1.00 89.19 253 ASP A N 1
ATOM 2008 C CA . ASP A 1 253 ? -22.675 5.516 19.384 1.00 89.19 253 ASP A CA 1
ATOM 2009 C C . ASP A 1 253 ? -21.885 4.298 18.922 1.00 89.19 253 ASP A C 1
ATOM 2011 O O . ASP A 1 253 ? -20.673 4.355 18.698 1.00 89.19 253 ASP A O 1
ATOM 2015 N N . ARG A 1 254 ? -22.585 3.176 18.751 1.00 86.69 254 ARG A N 1
ATOM 2016 C CA . ARG A 1 254 ? -21.978 1.958 18.213 1.00 86.69 254 ARG A CA 1
ATOM 2017 C C . ARG A 1 254 ? -21.640 2.144 16.735 1.00 86.69 254 ARG A C 1
ATOM 2019 O O . ARG A 1 254 ? -22.410 2.732 15.980 1.00 86.69 254 ARG A O 1
ATOM 2026 N N . VAL A 1 255 ? -20.516 1.568 16.320 1.00 87.19 255 VAL A N 1
ATOM 2027 C CA . VAL A 1 255 ? -20.169 1.399 14.906 1.00 87.19 255 VAL A CA 1
ATOM 2028 C C . VAL A 1 255 ? -21.171 0.414 14.291 1.00 87.19 255 VAL A C 1
ATOM 2030 O O . VAL A 1 255 ? -21.343 -0.693 14.801 1.00 87.19 255 VAL A O 1
ATOM 2033 N N . THR A 1 256 ? -21.865 0.826 13.230 1.00 86.31 256 THR A N 1
ATOM 2034 C CA . THR A 1 256 ? -22.822 -0.002 12.476 1.00 86.31 256 THR A CA 1
ATOM 2035 C C . THR A 1 256 ? -22.521 0.072 10.980 1.00 86.31 256 THR A C 1
ATOM 2037 O O . THR A 1 256 ? -21.767 0.938 10.542 1.00 86.31 256 THR A O 1
ATOM 2040 N N . ALA A 1 257 ? -23.154 -0.782 10.173 1.00 83.25 257 ALA A N 1
ATOM 2041 C CA . ALA A 1 257 ? -23.019 -0.733 8.714 1.00 83.25 257 ALA A CA 1
ATOM 2042 C C . ALA A 1 257 ? -23.470 0.609 8.092 1.00 83.25 257 ALA A C 1
ATOM 2044 O O . ALA A 1 257 ? -23.125 0.902 6.960 1.00 83.25 257 ALA A O 1
ATOM 2045 N N . GLN A 1 258 ? -24.207 1.460 8.816 1.00 83.69 258 GLN A N 1
ATOM 2046 C CA . GLN A 1 258 ? -24.620 2.776 8.309 1.00 83.69 258 GLN A CA 1
ATOM 2047 C C . GLN A 1 258 ? -23.486 3.811 8.287 1.00 83.69 258 GLN A C 1
ATOM 2049 O O . GLN A 1 258 ? -23.634 4.851 7.654 1.00 83.69 258 GLN A O 1
ATOM 2054 N N . ILE A 1 259 ? -22.369 3.547 8.975 1.00 84.81 259 ILE A N 1
ATOM 2055 C CA . ILE A 1 259 ? -21.215 4.459 9.024 1.00 84.81 259 ILE A CA 1
ATOM 2056 C C . ILE A 1 259 ? -20.041 4.010 8.143 1.00 84.81 259 ILE A C 1
ATOM 2058 O O . ILE A 1 259 ? -18.943 4.565 8.231 1.00 84.81 259 ILE A O 1
ATOM 2062 N N . SER A 1 260 ? -20.261 3.001 7.298 1.00 85.38 260 SER A N 1
ATOM 2063 C CA . SER A 1 260 ? -19.297 2.567 6.294 1.00 85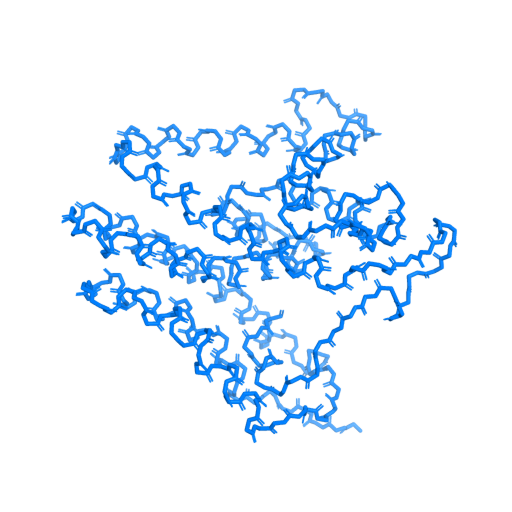.38 260 SER A CA 1
ATOM 2064 C C . SER A 1 260 ? -20.018 1.989 5.082 1.00 85.38 260 SER A C 1
ATOM 2066 O O . SER A 1 260 ? -20.840 1.087 5.213 1.00 85.38 260 SER A O 1
ATOM 2068 N N . TRP A 1 261 ? -19.702 2.496 3.897 1.00 88.06 261 TRP A N 1
ATOM 2069 C CA . TRP A 1 261 ? -20.158 1.899 2.648 1.00 88.06 261 TRP A CA 1
ATOM 2070 C C . TRP A 1 261 ? -19.311 0.669 2.272 1.00 88.06 261 TRP A C 1
ATOM 2072 O O . TRP A 1 261 ? -18.099 0.621 2.505 1.00 88.06 261 TRP A O 1
ATOM 2082 N N . GLN A 1 262 ? -19.940 -0.322 1.645 1.00 85.31 262 GLN A N 1
ATOM 2083 C CA . GLN A 1 262 ? -19.279 -1.505 1.094 1.00 85.31 262 GLN A CA 1
ATOM 2084 C C . GLN A 1 262 ? -19.873 -1.867 -0.271 1.00 85.31 262 GLN A C 1
ATOM 2086 O O . GLN A 1 262 ? -21.031 -1.560 -0.544 1.00 85.31 262 GLN A O 1
ATOM 2091 N N . SER A 1 263 ? -19.068 -2.518 -1.111 1.00 83.88 263 SER A N 1
ATOM 2092 C CA . SER A 1 263 ? -19.502 -3.056 -2.401 1.00 83.88 263 SER A CA 1
ATOM 2093 C C . SER A 1 263 ? -19.855 -4.533 -2.265 1.00 83.88 263 SER A C 1
ATOM 2095 O O . SER A 1 263 ? -19.074 -5.296 -1.695 1.00 83.88 263 SER A O 1
ATOM 2097 N N . ASP A 1 264 ? -20.974 -4.942 -2.861 1.00 84.69 264 ASP A N 1
ATOM 2098 C CA . ASP A 1 264 ? -21.393 -6.346 -2.965 1.00 84.69 264 ASP A CA 1
ATOM 2099 C C . ASP A 1 264 ? -21.085 -6.960 -4.347 1.00 84.69 264 ASP A C 1
ATOM 2101 O O . ASP A 1 264 ? -21.571 -8.040 -4.697 1.00 84.69 264 ASP A O 1
ATOM 2105 N N . ALA A 1 265 ? -20.239 -6.293 -5.142 1.00 85.81 265 ALA A N 1
ATOM 2106 C CA . ALA A 1 265 ? -19.841 -6.762 -6.464 1.00 85.81 265 ALA A CA 1
ATOM 2107 C C . ALA A 1 265 ? -19.106 -8.117 -6.396 1.00 85.81 265 ALA A C 1
ATOM 2109 O O . ALA A 1 265 ? -18.206 -8.337 -5.574 1.00 85.81 265 ALA A O 1
ATOM 2110 N N . ARG A 1 266 ? -19.523 -9.061 -7.247 1.00 85.38 266 ARG A N 1
ATOM 2111 C CA . ARG A 1 266 ? -19.159 -10.478 -7.112 1.00 85.38 266 ARG A CA 1
ATOM 2112 C C . ARG A 1 266 ? -17.673 -10.758 -7.325 1.00 85.38 266 ARG A C 1
ATOM 2114 O O . ARG A 1 266 ? -17.121 -11.570 -6.588 1.00 85.38 266 ARG A O 1
ATOM 2121 N N . LEU A 1 267 ? -17.036 -10.154 -8.329 1.00 85.06 267 LEU A N 1
ATOM 2122 C CA . LEU A 1 267 ? -15.616 -10.383 -8.612 1.00 85.06 267 LEU A CA 1
ATOM 2123 C C . LEU A 1 267 ? -14.742 -9.663 -7.588 1.00 85.06 267 LEU A C 1
ATOM 2125 O O . LEU A 1 267 ? -13.767 -10.249 -7.119 1.00 85.06 267 LEU A O 1
ATOM 2129 N N . SER A 1 268 ? -15.117 -8.444 -7.193 1.00 83.88 268 SER A N 1
ATOM 2130 C CA . SER A 1 268 ? -14.437 -7.712 -6.118 1.00 83.88 268 SER A CA 1
ATOM 2131 C C . SER A 1 268 ? -14.301 -8.556 -4.845 1.00 83.88 268 SER A C 1
ATOM 2133 O O . SER A 1 268 ? -13.224 -8.589 -4.266 1.00 83.88 268 SER A O 1
ATOM 2135 N N . ARG A 1 269 ? -15.322 -9.344 -4.478 1.00 81.31 269 ARG A N 1
ATOM 2136 C CA . ARG A 1 269 ? -15.278 -10.287 -3.338 1.00 81.31 269 ARG A CA 1
ATOM 2137 C C . ARG A 1 269 ? -14.270 -11.439 -3.469 1.00 81.31 269 ARG A C 1
ATOM 2139 O O . ARG A 1 269 ? -13.985 -12.107 -2.482 1.00 81.31 269 ARG A O 1
ATOM 2146 N N . TYR A 1 270 ? -13.806 -11.753 -4.677 1.00 80.81 270 TYR A N 1
ATOM 2147 C CA . TYR A 1 270 ? -12.813 -12.810 -4.917 1.00 80.81 270 TYR A CA 1
ATOM 2148 C C . TYR A 1 270 ? -11.397 -12.264 -5.075 1.00 80.81 270 TYR A C 1
ATOM 2150 O O . TYR A 1 270 ? -10.434 -13.004 -4.887 1.00 80.81 270 TYR A O 1
ATOM 2158 N N . VAL A 1 271 ? -11.280 -11.004 -5.495 1.00 79.19 271 VAL A N 1
ATOM 2159 C CA . VAL A 1 271 ? -10.009 -10.374 -5.869 1.00 79.19 271 VAL A CA 1
ATOM 2160 C C . VAL A 1 271 ? -9.479 -9.474 -4.760 1.00 79.19 271 VAL A C 1
ATOM 2162 O O . VAL A 1 271 ? -8.267 -9.380 -4.577 1.00 79.19 271 VAL A O 1
ATOM 2165 N N . LEU A 1 272 ? -10.375 -8.809 -4.035 1.00 74.38 272 LEU A N 1
ATOM 2166 C CA . LEU A 1 272 ? -10.040 -8.015 -2.867 1.00 74.38 272 LEU A CA 1
ATOM 2167 C C . LEU A 1 272 ? -10.190 -8.917 -1.647 1.00 74.38 272 LEU A C 1
ATOM 2169 O O . LEU A 1 272 ? -11.242 -9.521 -1.441 1.00 74.38 272 LEU A O 1
ATOM 2173 N N . VAL A 1 273 ? -9.085 -9.039 -0.919 1.00 59.66 273 VAL A N 1
ATOM 2174 C CA . VAL A 1 273 ? -8.992 -9.745 0.358 1.00 59.66 273 VAL A CA 1
ATOM 2175 C C . VAL A 1 273 ? -9.821 -9.023 1.412 1.00 59.66 273 VAL A C 1
ATOM 2177 O O . VAL A 1 273 ? -9.704 -7.776 1.487 1.00 59.66 273 VAL A O 1
#

Organism: NCBI:txid408172

Foldseek 3Di:
DPLPDDDPLLCLLVVLLVQCLVQLVVFDPSLLVSVCCVVPVLVVVLVVVDFDDDDDCCVNPVPVVVVSLVVLLVSLVSSLVSLLVSLLVVGDPVRLLSNLLSNLVSLLQSQQLSLLVQCLDDDPSNVSSCSSCLLLLRNLCSQCVNPPCQLQQQHPRQLLAAAQPDDLVNSLVRSRVSSLVVSLVSQVVVVDDSCDTPSNVSNVSSVVVLVVCCVPRNDSSSVSSNSSSSSSSSSVSVQSCVFQYNQHDDSPDDDDSSRTDDDRRDSCVSNGD

Sequence (273 aa):
MSSLTPRPYYLLGLAIPLSVIIGNYLGDFYVGTATFLGLVVCPLLDLLLGEGEDSNPEDASPVFFDAILYMHVTLQFVAIASFINFVLSDPEFNFLILSTLSTGFSSGISGIVVAHELIHRKGFPKYCGYLLLWTTSYLHFESEHVRGHHKYVGTDSDPASAKAEHGLQYFVLTTVPKQFVDSWKIEMGRGNSMFFHQASLFLLIELFTLVGLYYLFGIGVVWAFLGQCAVAVYLLEYVNYIRHWGLRRDVKDRVTAQISWQSDARLSRYVLV

Secondary structure (DSSP, 8-state):
----PPPGGGGGGGHHHHHHHHHHHH-GGGGGHHHHIIIIIHHHHHHHH-BPPS--GGGG-HHHHHHHHHHHHHHHHHHHHHHHHHHHT---HHHHHHHHHHHHHHIIIIIIIHHHHHHHS-SHHHHHHHHHHHTTT-THHHHHIIIIIHHHTTSTT-TT---TT--HHHHHHHHHHHHHHHHHHHHHTTT--TTTSHHHHHHHHHHHHHHHHHHHH-HHHHHHHHHHHHHHHHHHHHHHHHHHTT----TTSPP-GGGS----BTTHHHH--

InterPro domains:
  IPR005804 Fatty acid desaturase domain [PF00487] (99-269)
  IPR033885 Alkane/xylene monooxygenase [PTHR38674] (11-272)

Radius of gyration: 19.0 Å; chains: 1; bounding box: 49×46×51 Å